Protein AF-A0ABD4T516-F1 (afdb_monomer_lite)

Foldseek 3Di:
DQLVVLVVVLVVVLVVVVVVVVDDPVVSCCLVQAQLQLLLLVVVLVPDPDPVSNVVSVVSNVVSNVSCVPDPVNVVDDPVVVVVSNVVSNVSSVVRDSDPVVVVVVVVVVVVVVVVVVDQDPVRVVVVVCCQAAPDADPVRDGNVCVVVVHHDDHPVVVVVVVDDDDDDDDDDPDDDDDDDDDDDDDDD

Structure (mmCIF, N/CA/C/O backbone):
data_AF-A0ABD4T516-F1
#
_entry.id   AF-A0ABD4T516-F1
#
loop_
_atom_site.group_PDB
_atom_site.id
_atom_site.type_symbol
_atom_site.label_atom_id
_atom_site.label_alt_id
_atom_site.label_comp_id
_atom_site.label_asym_id
_atom_site.label_entity_id
_atom_site.label_seq_id
_atom_site.pdbx_PDB_ins_code
_atom_site.Cartn_x
_atom_site.Cartn_y
_atom_site.Cartn_z
_atom_site.occupancy
_atom_site.B_iso_or_equiv
_atom_site.auth_seq_id
_atom_site.auth_comp_id
_atom_site.auth_asym_id
_atom_site.auth_atom_id
_atom_site.pdbx_PDB_model_num
ATOM 1 N N . PRO A 1 1 ? 18.940 -0.940 8.578 1.00 59.28 1 PRO A N 1
ATOM 2 C CA . PRO A 1 1 ? 18.814 -2.419 8.585 1.00 59.28 1 PRO A CA 1
ATOM 3 C C . PRO A 1 1 ? 17.572 -2.932 7.830 1.00 59.28 1 PRO A C 1
ATOM 5 O O . PRO A 1 1 ? 17.746 -3.572 6.806 1.00 59.28 1 PRO A O 1
ATOM 8 N N . ALA A 1 2 ? 16.337 -2.606 8.249 1.00 60.16 2 ALA A N 1
ATOM 9 C CA . ALA A 1 2 ? 15.119 -3.167 7.633 1.00 60.16 2 ALA A CA 1
ATOM 10 C C . ALA A 1 2 ? 14.744 -2.570 6.257 1.00 60.16 2 ALA A C 1
ATOM 12 O O . ALA A 1 2 ? 14.355 -3.304 5.355 1.00 60.16 2 ALA A O 1
ATOM 13 N N . ILE A 1 3 ? 14.902 -1.252 6.069 1.00 59.66 3 ILE A N 1
ATOM 14 C CA . ILE A 1 3 ? 14.596 -0.579 4.788 1.00 59.66 3 ILE A CA 1
ATOM 15 C C . ILE A 1 3 ? 15.512 -1.092 3.665 1.00 59.66 3 ILE A C 1
ATOM 17 O O . ILE A 1 3 ? 15.052 -1.343 2.557 1.00 59.66 3 ILE A O 1
ATOM 21 N N . SER A 1 4 ? 16.795 -1.305 3.969 1.00 71.06 4 SER A N 1
ATOM 22 C CA . SER A 1 4 ? 17.776 -1.841 3.021 1.00 71.06 4 SER A CA 1
ATOM 23 C C . SER A 1 4 ? 17.423 -3.258 2.556 1.00 71.06 4 SER A C 1
ATOM 25 O O . SER A 1 4 ? 17.602 -3.557 1.385 1.00 71.06 4 SER A O 1
ATOM 27 N N . MET A 1 5 ? 16.854 -4.107 3.424 1.00 75.00 5 MET A N 1
ATOM 28 C CA . MET A 1 5 ? 16.402 -5.447 3.018 1.00 75.00 5 MET A CA 1
ATOM 29 C C . MET A 1 5 ? 15.236 -5.390 2.031 1.00 75.00 5 MET A C 1
ATOM 31 O O . MET A 1 5 ? 15.242 -6.133 1.060 1.00 75.00 5 MET A O 1
ATOM 35 N N . GLY A 1 6 ? 14.260 -4.500 2.249 1.00 78.00 6 GLY A N 1
ATOM 36 C CA . GLY A 1 6 ? 13.129 -4.342 1.327 1.00 78.00 6 GLY A CA 1
ATOM 37 C C . GLY A 1 6 ? 13.566 -3.844 -0.052 1.00 78.00 6 GLY A C 1
ATOM 38 O O . GLY A 1 6 ? 13.107 -4.358 -1.067 1.00 78.00 6 GLY A O 1
ATOM 39 N N . ILE A 1 7 ? 14.511 -2.899 -0.088 1.00 84.31 7 ILE A N 1
ATOM 40 C CA . ILE A 1 7 ? 15.111 -2.415 -1.338 1.00 84.31 7 ILE A CA 1
ATOM 41 C C . ILE A 1 7 ? 15.878 -3.541 -2.044 1.00 84.31 7 ILE A C 1
ATOM 43 O O . ILE A 1 7 ? 15.691 -3.740 -3.239 1.00 84.31 7 ILE A O 1
ATOM 47 N N . ASN A 1 8 ? 16.694 -4.303 -1.311 1.00 86.88 8 ASN A N 1
ATOM 48 C CA . ASN A 1 8 ? 17.470 -5.406 -1.880 1.00 86.88 8 ASN A CA 1
ATOM 49 C C . ASN A 1 8 ? 16.574 -6.533 -2.407 1.00 86.88 8 ASN A C 1
ATOM 51 O O . ASN A 1 8 ? 16.836 -7.064 -3.479 1.00 86.88 8 ASN A O 1
ATOM 55 N N . ALA A 1 9 ? 15.514 -6.889 -1.678 1.00 87.19 9 ALA A N 1
ATOM 56 C CA . ALA A 1 9 ? 14.559 -7.907 -2.107 1.00 87.19 9 ALA A CA 1
ATOM 57 C C . ALA A 1 9 ? 13.816 -7.482 -3.379 1.00 87.19 9 ALA A C 1
ATOM 59 O O . ALA A 1 9 ? 13.664 -8.284 -4.295 1.00 87.19 9 ALA A O 1
ATOM 60 N N . TRP A 1 10 ? 13.404 -6.213 -3.463 1.00 90.88 10 TRP A N 1
ATOM 61 C CA . TRP A 1 10 ? 12.779 -5.694 -4.675 1.00 90.88 10 TRP A CA 1
ATOM 62 C C . TRP A 1 10 ? 13.747 -5.679 -5.860 1.00 90.88 10 TRP A C 1
ATOM 64 O O . TRP A 1 10 ? 13.381 -6.144 -6.931 1.00 90.88 10 TRP A O 1
ATOM 74 N N . TRP A 1 11 ? 14.992 -5.226 -5.672 1.00 92.38 11 TRP A N 1
ATOM 75 C CA . TRP A 1 11 ? 15.990 -5.269 -6.745 1.00 92.38 11 TRP A CA 1
ATOM 76 C C . TRP A 1 11 ? 16.294 -6.689 -7.205 1.00 92.38 11 TRP A C 1
ATOM 78 O O . TRP A 1 11 ? 16.380 -6.929 -8.403 1.00 92.38 11 TRP A O 1
ATOM 88 N N . ARG A 1 12 ? 16.401 -7.638 -6.272 1.00 92.69 12 ARG A N 1
ATOM 89 C CA . ARG A 1 12 ? 16.566 -9.051 -6.611 1.00 92.69 12 ARG A CA 1
ATOM 90 C C . ARG A 1 12 ? 15.411 -9.553 -7.476 1.00 92.69 12 ARG A C 1
ATOM 92 O O . ARG A 1 12 ? 15.662 -10.175 -8.497 1.00 92.69 12 ARG A O 1
ATOM 99 N N . TRP A 1 13 ? 14.174 -9.214 -7.118 1.00 93.38 13 TRP A N 1
ATOM 100 C CA . TRP A 1 13 ? 13.009 -9.578 -7.921 1.00 93.38 13 TRP A CA 1
ATOM 101 C C . TRP A 1 13 ? 13.024 -8.924 -9.309 1.00 93.38 13 TRP A C 1
ATOM 103 O O . TRP A 1 13 ? 12.754 -9.596 -10.296 1.00 93.38 13 TRP A O 1
ATOM 113 N N . VAL A 1 14 ? 13.378 -7.639 -9.407 1.00 94.31 14 VAL A N 1
ATOM 114 C CA . VAL A 1 14 ? 13.521 -6.942 -10.697 1.00 94.31 14 VAL A CA 1
ATOM 115 C C . VAL A 1 14 ? 14.536 -7.650 -11.596 1.00 94.31 14 VAL A C 1
ATOM 117 O O . VAL A 1 14 ? 14.251 -7.869 -12.770 1.00 94.31 14 VAL A O 1
ATOM 120 N N . LEU A 1 15 ? 15.693 -8.032 -11.049 1.00 93.69 15 LEU A N 1
ATOM 121 C CA . LEU A 1 15 ? 16.741 -8.728 -11.796 1.00 93.69 15 LEU A CA 1
ATOM 122 C C . LEU A 1 15 ? 16.290 -10.124 -12.246 1.00 93.69 15 LEU A C 1
ATOM 124 O O . LEU A 1 15 ? 16.415 -10.442 -13.424 1.00 93.69 15 LEU A O 1
ATOM 128 N N . GLU A 1 16 ? 15.697 -10.916 -11.348 1.00 93.69 16 GLU A N 1
ATOM 129 C CA . GLU A 1 16 ? 15.158 -12.249 -11.668 1.00 93.69 16 GLU A CA 1
ATOM 130 C C . GLU A 1 16 ? 14.029 -12.171 -12.718 1.00 93.69 16 GLU A C 1
ATOM 132 O O . GLU A 1 16 ? 13.936 -13.011 -13.610 1.00 93.69 16 GLU A O 1
ATOM 137 N N . ALA A 1 17 ? 13.181 -11.138 -12.656 1.00 93.88 17 ALA A N 1
ATOM 138 C CA . ALA A 1 17 ? 12.108 -10.925 -13.625 1.00 93.88 17 ALA A CA 1
ATOM 139 C C . ALA A 1 17 ? 12.633 -10.522 -15.012 1.00 93.88 17 ALA A C 1
ATOM 141 O O . ALA A 1 17 ? 12.070 -10.950 -16.014 1.00 93.88 17 ALA A O 1
ATOM 142 N N . LEU A 1 18 ? 13.703 -9.724 -15.087 1.00 93.44 18 LEU A N 1
ATOM 143 C CA . LEU A 1 18 ? 14.353 -9.402 -16.362 1.00 93.44 18 LEU A CA 1
ATOM 144 C C . LEU A 1 18 ? 15.045 -10.627 -16.963 1.00 93.44 18 LEU A C 1
ATOM 146 O O . LEU A 1 18 ? 14.929 -10.865 -18.161 1.00 93.44 18 LEU A O 1
ATOM 150 N N . GLU A 1 19 ? 15.711 -11.438 -16.141 1.00 91.19 19 GLU A N 1
ATOM 151 C CA . GLU A 1 19 ? 16.335 -12.683 -16.594 1.00 91.19 19 GLU A CA 1
ATOM 152 C C . GLU A 1 19 ? 15.301 -13.639 -17.215 1.00 91.19 19 GLU A C 1
ATOM 154 O O . GLU A 1 19 ? 15.532 -14.191 -18.290 1.00 91.19 19 GLU A O 1
ATOM 159 N N . ALA A 1 20 ? 14.113 -13.751 -16.609 1.00 92.12 20 ALA A N 1
ATOM 160 C CA . ALA A 1 20 ? 13.013 -14.557 -17.142 1.00 92.12 20 ALA A CA 1
ATOM 161 C C . ALA A 1 20 ? 12.491 -14.071 -18.510 1.00 92.12 20 ALA A C 1
ATOM 163 O O . ALA A 1 20 ? 12.047 -14.881 -19.323 1.00 92.12 20 ALA A O 1
ATOM 164 N N . GLU A 1 21 ? 12.575 -12.770 -18.796 1.00 90.75 21 GLU A N 1
ATOM 165 C CA . GLU A 1 21 ? 12.199 -12.183 -20.091 1.00 90.75 21 GLU A CA 1
ATOM 166 C C . GLU A 1 21 ? 13.276 -12.382 -21.176 1.00 90.75 21 GLU A C 1
ATOM 168 O O . GLU A 1 21 ? 13.061 -12.004 -22.328 1.00 90.75 21 GLU A O 1
ATOM 173 N N . SER A 1 22 ? 14.427 -12.983 -20.836 1.00 88.69 22 SER A N 1
ATOM 174 C CA . SER A 1 22 ? 15.545 -13.241 -21.760 1.00 88.69 22 SER A CA 1
ATOM 175 C C . SER A 1 22 ? 16.033 -11.983 -22.499 1.00 88.69 22 SER A C 1
ATOM 177 O O . SER A 1 22 ? 16.401 -12.039 -23.675 1.00 88.69 22 SER A O 1
ATOM 179 N N . VAL A 1 23 ? 16.020 -10.828 -21.824 1.00 89.00 23 VAL A N 1
ATOM 180 C CA . VAL A 1 23 ? 16.492 -9.561 -22.405 1.00 89.00 23 VAL A CA 1
ATOM 181 C C . VAL A 1 23 ? 18.007 -9.541 -22.593 1.00 89.00 23 VAL A C 1
ATOM 183 O O . VAL A 1 23 ? 18.761 -10.138 -21.826 1.00 89.00 23 VAL A O 1
ATOM 186 N N . SER A 1 24 ? 18.468 -8.801 -23.604 1.00 90.44 24 SER A N 1
ATOM 187 C CA . SER A 1 24 ? 19.897 -8.536 -23.779 1.00 90.44 24 SER A CA 1
ATOM 188 C C . SER A 1 24 ? 20.449 -7.700 -22.620 1.00 90.44 24 SER A C 1
ATOM 190 O O . SER A 1 24 ? 19.721 -6.932 -21.986 1.00 90.44 24 SER A O 1
ATOM 192 N N . SER A 1 25 ? 21.758 -7.809 -22.373 1.00 88.19 25 SER A N 1
ATOM 193 C CA . SER A 1 25 ? 22.440 -7.033 -21.326 1.00 88.19 25 SER A CA 1
ATOM 194 C C . SER A 1 25 ? 22.215 -5.525 -21.489 1.00 88.19 25 SER A C 1
ATOM 196 O O . SER A 1 25 ? 21.937 -4.836 -20.510 1.00 88.19 25 SER A O 1
ATOM 198 N N . ASP A 1 26 ? 22.274 -5.021 -22.724 1.00 90.88 26 ASP A N 1
ATOM 199 C CA . ASP A 1 26 ? 22.109 -3.592 -23.009 1.00 90.88 26 ASP A CA 1
ATOM 200 C C . ASP A 1 26 ? 20.671 -3.122 -22.742 1.00 90.88 26 ASP A C 1
ATOM 202 O O . ASP A 1 26 ? 20.453 -2.060 -22.158 1.00 90.88 26 ASP A O 1
ATOM 206 N N . LEU A 1 27 ? 19.676 -3.935 -23.118 1.00 91.06 27 LEU A N 1
ATOM 207 C CA . LEU A 1 27 ? 18.269 -3.637 -22.858 1.00 91.06 27 LEU A CA 1
ATOM 208 C C . LEU A 1 27 ? 17.961 -3.684 -21.356 1.00 91.06 27 LEU A C 1
ATOM 210 O O . LEU A 1 27 ? 17.291 -2.790 -20.841 1.00 91.06 27 LEU A O 1
ATOM 214 N N . GLY A 1 28 ? 18.488 -4.681 -20.642 1.00 92.50 28 GLY A N 1
ATOM 215 C CA . GLY A 1 28 ? 18.364 -4.780 -19.189 1.00 92.50 28 GLY A CA 1
ATOM 216 C C . GLY A 1 28 ? 18.962 -3.567 -18.471 1.00 92.50 28 GLY A C 1
ATOM 217 O O . GLY A 1 28 ? 18.300 -2.977 -17.615 1.00 92.50 28 GLY A O 1
ATOM 218 N N . ALA A 1 29 ? 20.166 -3.141 -18.865 1.00 91.81 29 ALA A N 1
ATOM 219 C CA . ALA A 1 29 ? 20.811 -1.946 -18.321 1.00 91.81 29 ALA A CA 1
ATOM 220 C C . ALA A 1 29 ? 19.966 -0.687 -18.567 1.00 91.81 29 ALA A C 1
ATOM 222 O O . ALA A 1 29 ? 19.700 0.073 -17.637 1.00 91.81 29 ALA A O 1
ATOM 223 N N . TRP A 1 30 ? 19.444 -0.508 -19.783 1.00 93.44 30 TRP A N 1
ATOM 224 C CA . TRP A 1 30 ? 18.560 0.613 -20.099 1.00 93.44 30 TRP A CA 1
ATOM 225 C C . TRP A 1 30 ? 17.276 0.621 -19.255 1.00 93.44 30 TRP A C 1
ATOM 227 O O . TRP A 1 30 ? 16.873 1.675 -18.746 1.00 93.44 30 TRP A O 1
ATOM 237 N N . ILE A 1 31 ? 16.652 -0.543 -19.039 1.00 94.19 31 ILE A N 1
ATOM 238 C CA . ILE A 1 31 ? 15.460 -0.654 -18.187 1.00 94.19 31 ILE A CA 1
ATOM 239 C C . ILE A 1 31 ? 15.790 -0.247 -16.745 1.00 94.19 31 ILE A C 1
ATOM 241 O O . ILE A 1 31 ? 15.053 0.535 -16.141 1.00 94.19 31 ILE A O 1
ATOM 245 N N . ILE A 1 32 ? 16.899 -0.747 -16.198 1.00 94.06 32 ILE A N 1
ATOM 246 C CA . ILE A 1 32 ? 17.306 -0.531 -14.803 1.00 94.06 32 ILE A CA 1
ATOM 247 C C . ILE A 1 32 ? 17.752 0.910 -14.548 1.00 94.06 32 ILE A C 1
ATOM 249 O O . ILE A 1 32 ? 17.360 1.510 -13.545 1.00 94.06 32 ILE A O 1
ATOM 253 N N . GLU A 1 33 ? 18.565 1.469 -15.439 1.00 92.56 33 GLU A N 1
ATOM 254 C CA . GLU A 1 33 ? 19.246 2.747 -15.223 1.00 92.56 33 GLU A CA 1
ATOM 255 C C . GLU A 1 33 ? 18.448 3.948 -15.734 1.00 92.56 33 GLU A C 1
ATOM 257 O O . GLU A 1 33 ? 18.615 5.057 -15.223 1.00 92.56 33 GLU A O 1
ATOM 262 N N . SER A 1 34 ? 17.559 3.741 -16.712 1.00 91.62 34 SER A N 1
ATOM 263 C CA . SER A 1 34 ? 16.805 4.825 -17.354 1.00 91.62 34 SER A CA 1
ATOM 264 C C . SER A 1 34 ? 15.294 4.687 -17.156 1.00 91.62 34 SER A C 1
ATOM 266 O O . SER A 1 34 ? 14.669 5.569 -16.556 1.00 91.62 34 SER A O 1
ATOM 268 N N . MET A 1 35 ? 14.693 3.578 -17.602 1.00 93.00 35 MET A N 1
ATOM 269 C CA . MET A 1 35 ? 13.228 3.430 -17.626 1.00 93.00 35 MET A CA 1
ATOM 270 C C . MET A 1 35 ? 12.614 3.357 -16.218 1.00 93.00 35 MET A C 1
ATOM 272 O O . MET A 1 35 ? 11.717 4.137 -15.884 1.00 93.00 35 MET A O 1
ATOM 276 N N . LEU A 1 36 ? 13.111 2.460 -15.359 1.00 94.81 36 LEU A N 1
ATOM 277 C CA . LEU A 1 36 ? 12.596 2.265 -14.000 1.00 94.81 36 LEU A CA 1
ATOM 278 C C . LEU A 1 36 ? 12.665 3.547 -13.147 1.00 94.81 36 LEU A C 1
ATOM 280 O O . LEU A 1 36 ? 11.654 3.888 -12.523 1.00 94.81 36 LEU A O 1
ATOM 284 N N . PRO A 1 37 ? 13.781 4.309 -13.125 1.00 94.81 37 PRO A N 1
ATOM 285 C CA . PRO A 1 37 ? 13.842 5.584 -12.417 1.00 94.81 37 PRO A CA 1
ATOM 286 C C . PRO A 1 37 ? 12.805 6.598 -12.902 1.00 94.81 37 PRO A C 1
ATOM 288 O O . PRO A 1 37 ? 12.160 7.254 -12.078 1.00 94.81 37 PRO A O 1
ATOM 291 N N . TRP A 1 38 ? 12.615 6.725 -14.218 1.00 95.69 38 TRP A N 1
ATOM 292 C CA . TRP A 1 38 ? 11.644 7.662 -14.781 1.00 95.69 38 TRP A CA 1
ATOM 293 C C . TRP A 1 38 ? 10.210 7.313 -14.368 1.00 95.69 38 TRP A C 1
ATOM 295 O O . TRP A 1 38 ? 9.481 8.175 -13.856 1.00 95.69 38 TRP A O 1
ATOM 305 N N . VAL A 1 39 ? 9.828 6.043 -14.507 1.00 95.50 39 VAL A N 1
ATOM 306 C CA . VAL A 1 39 ? 8.500 5.549 -14.117 1.00 95.50 39 VAL A CA 1
ATOM 307 C C . VAL A 1 39 ? 8.282 5.703 -12.610 1.00 95.50 39 VAL A C 1
ATOM 309 O O . VAL A 1 39 ? 7.241 6.215 -12.183 1.00 95.50 39 VAL A O 1
ATOM 312 N N . TYR A 1 40 ? 9.286 5.366 -11.795 1.00 94.88 40 TYR A N 1
ATOM 313 C CA . TYR A 1 40 ? 9.223 5.522 -10.343 1.00 94.88 40 TYR A CA 1
ATOM 314 C C . TYR A 1 40 ? 8.948 6.968 -9.931 1.00 94.88 40 TYR A C 1
ATOM 316 O O . TYR A 1 40 ? 7.978 7.230 -9.215 1.00 94.88 40 TYR A O 1
ATOM 324 N N . TRP A 1 41 ? 9.747 7.931 -10.394 1.00 95.00 41 TRP A N 1
ATOM 325 C CA . TRP A 1 41 ? 9.566 9.327 -9.990 1.00 95.00 41 TRP A CA 1
ATOM 326 C C . TRP A 1 41 ? 8.233 9.910 -10.457 1.00 95.00 41 TRP A C 1
ATOM 328 O O . TRP A 1 41 ? 7.589 10.646 -9.700 1.00 95.00 41 TRP A O 1
ATOM 338 N N . THR A 1 42 ? 7.781 9.526 -11.650 1.00 93.81 42 THR A N 1
ATOM 339 C CA . THR A 1 42 ? 6.482 9.936 -12.194 1.00 93.81 42 THR A CA 1
ATOM 340 C C . THR A 1 42 ? 5.337 9.441 -11.307 1.00 93.81 42 THR A C 1
ATOM 342 O O . THR A 1 42 ? 4.502 10.238 -10.864 1.00 93.81 42 THR A O 1
ATOM 345 N N . GLN A 1 43 ? 5.335 8.155 -10.944 1.00 93.00 43 GLN A N 1
ATOM 346 C CA . GLN A 1 43 ? 4.291 7.577 -10.098 1.00 93.00 43 GLN A CA 1
ATOM 347 C C . GLN A 1 43 ? 4.313 8.153 -8.670 1.00 93.00 43 GLN A C 1
ATOM 349 O O . GLN A 1 43 ? 3.263 8.464 -8.101 1.00 93.00 43 GLN A O 1
ATOM 354 N N . GLN A 1 44 ? 5.496 8.368 -8.080 1.00 91.56 44 GLN A N 1
ATOM 355 C CA . GLN A 1 44 ? 5.601 8.981 -6.747 1.00 91.56 44 GLN A CA 1
ATOM 356 C C . GLN A 1 44 ? 5.111 10.438 -6.735 1.00 91.56 44 GLN A C 1
ATOM 358 O O . GLN A 1 44 ? 4.481 10.875 -5.764 1.00 91.56 44 GLN A O 1
ATOM 363 N N . GLY A 1 45 ? 5.350 11.187 -7.817 1.00 92.00 45 GLY A N 1
ATOM 364 C CA . GLY A 1 45 ? 4.831 12.543 -8.014 1.00 92.00 45 GLY A CA 1
ATOM 365 C C . GLY A 1 45 ? 3.301 12.609 -7.998 1.00 92.00 45 GLY A C 1
ATOM 366 O O . GLY A 1 45 ? 2.731 13.509 -7.375 1.00 92.00 45 GLY A O 1
ATOM 367 N N . GLN A 1 46 ? 2.639 11.627 -8.615 1.00 90.44 46 GLN A N 1
ATOM 368 C CA . GLN A 1 46 ? 1.177 11.521 -8.639 1.00 90.44 46 GLN A CA 1
ATOM 369 C C . GLN A 1 46 ? 0.598 11.107 -7.277 1.00 90.44 46 GLN A C 1
ATOM 371 O O . GLN A 1 46 ? -0.422 11.642 -6.846 1.00 90.44 46 GLN A O 1
ATOM 376 N N . ARG A 1 47 ? 1.264 10.191 -6.559 1.00 88.75 47 ARG A N 1
ATOM 377 C CA . ARG A 1 47 ? 0.780 9.666 -5.267 1.00 88.75 47 ARG A CA 1
ATOM 378 C C . ARG A 1 47 ? 0.935 10.649 -4.106 1.00 88.75 47 ARG A C 1
ATOM 380 O O . ARG A 1 47 ? 0.160 10.603 -3.149 1.00 88.75 47 ARG A O 1
ATOM 387 N N . THR A 1 48 ? 1.941 11.521 -4.138 1.00 88.69 48 THR A N 1
ATOM 388 C CA . THR A 1 48 ? 2.196 12.434 -3.017 1.00 88.69 48 THR A CA 1
ATOM 389 C C . THR A 1 48 ? 1.178 13.573 -2.964 1.00 88.69 48 THR A C 1
ATOM 391 O O . THR A 1 48 ? 0.905 14.238 -3.963 1.00 88.69 48 THR A O 1
ATOM 394 N N . LYS A 1 49 ? 0.650 13.856 -1.768 1.00 89.38 49 LYS A N 1
ATOM 395 C CA . LYS A 1 49 ? -0.214 15.022 -1.502 1.00 89.38 49 LYS A CA 1
ATOM 396 C C . LYS A 1 49 ? 0.576 16.278 -1.105 1.00 89.38 49 LYS A C 1
ATOM 398 O O . LYS A 1 49 ? 0.002 17.356 -1.037 1.00 89.38 49 LYS A O 1
ATOM 403 N N . HIS A 1 50 ? 1.882 16.156 -0.847 1.00 92.38 50 HIS A N 1
ATOM 404 C CA . HIS A 1 50 ? 2.706 17.248 -0.322 1.00 92.38 50 HIS A CA 1
ATOM 405 C C . HIS A 1 50 ? 3.367 18.061 -1.456 1.00 92.38 50 HIS A C 1
ATOM 407 O O . HIS A 1 50 ? 4.234 17.510 -2.144 1.00 92.38 50 HIS A O 1
ATOM 413 N N . PRO A 1 51 ? 3.076 19.370 -1.612 1.00 90.00 51 PRO A N 1
ATOM 414 C CA . PRO A 1 51 ? 3.538 20.175 -2.752 1.00 90.00 51 PRO A CA 1
ATOM 415 C C . PRO A 1 51 ? 5.061 20.194 -2.937 1.00 90.00 51 PRO A C 1
ATOM 417 O O . PRO A 1 51 ? 5.559 19.903 -4.019 1.00 90.00 51 PRO A O 1
ATOM 420 N N . GLN A 1 52 ? 5.823 20.430 -1.863 1.00 92.00 52 GLN A N 1
ATOM 421 C CA . GLN A 1 52 ? 7.293 20.457 -1.945 1.00 92.00 52 GLN A CA 1
ATOM 422 C C . GLN A 1 52 ? 7.898 19.104 -2.361 1.00 92.00 52 GLN A C 1
ATOM 424 O O . GLN A 1 52 ? 8.877 19.061 -3.103 1.00 92.00 52 GLN A O 1
ATOM 429 N N . ARG A 1 53 ? 7.321 17.979 -1.905 1.00 90.81 53 ARG A N 1
ATOM 430 C CA . ARG A 1 53 ? 7.779 16.638 -2.308 1.00 90.81 53 ARG A CA 1
ATOM 431 C C . ARG A 1 53 ? 7.424 16.366 -3.764 1.00 90.81 53 ARG A C 1
ATOM 433 O O . ARG A 1 53 ? 8.251 15.820 -4.482 1.00 90.81 53 ARG A O 1
ATOM 440 N N . ARG A 1 54 ? 6.234 16.793 -4.200 1.00 94.12 54 ARG A N 1
ATOM 441 C CA . ARG A 1 54 ? 5.801 16.691 -5.597 1.00 94.12 54 ARG A CA 1
ATOM 442 C C . ARG A 1 54 ? 6.765 17.410 -6.533 1.00 94.12 54 ARG A C 1
ATOM 444 O O . ARG A 1 54 ? 7.227 16.787 -7.477 1.00 94.12 54 ARG A O 1
ATOM 451 N N . ALA A 1 55 ? 7.129 18.655 -6.223 1.00 93.38 55 ALA A N 1
ATOM 452 C CA . ALA A 1 55 ? 8.082 19.425 -7.022 1.00 93.38 55 ALA A CA 1
ATOM 453 C C . ALA A 1 55 ? 9.440 18.708 -7.147 1.00 93.38 55 ALA A C 1
ATOM 455 O O . ALA A 1 55 ? 9.985 18.586 -8.241 1.00 93.38 55 ALA A O 1
ATOM 456 N N . ARG A 1 56 ? 9.955 18.147 -6.042 1.00 95.12 56 ARG A N 1
ATOM 457 C CA . ARG A 1 56 ? 11.198 17.353 -6.058 1.00 95.12 56 ARG A CA 1
ATOM 458 C C . ARG A 1 56 ? 11.078 16.090 -6.916 1.00 95.12 56 ARG A C 1
ATOM 460 O O . ARG A 1 56 ? 12.005 15.780 -7.656 1.00 95.12 56 ARG A O 1
ATOM 467 N N . TYR A 1 57 ? 9.959 15.370 -6.835 1.00 94.94 57 TYR A N 1
ATOM 468 C CA . TYR A 1 57 ? 9.726 14.178 -7.660 1.00 94.94 57 TYR A CA 1
ATOM 469 C C . TYR A 1 57 ? 9.571 14.521 -9.139 1.00 94.94 57 TYR A C 1
ATOM 471 O O . TYR A 1 57 ? 10.121 13.815 -9.971 1.00 94.94 57 TYR A O 1
ATOM 479 N N . GLN A 1 58 ? 8.905 15.626 -9.471 1.00 94.19 58 GLN A N 1
ATOM 480 C CA . GLN A 1 58 ? 8.803 16.110 -10.849 1.00 94.19 58 GLN A CA 1
ATOM 481 C C . GLN A 1 58 ? 10.176 16.470 -11.421 1.00 94.19 58 GLN A C 1
ATOM 483 O O . GLN A 1 58 ? 10.493 16.059 -12.531 1.00 94.19 58 GLN A O 1
ATOM 488 N N . GLN A 1 59 ? 11.025 17.155 -10.650 1.00 95.31 59 GLN A N 1
ATOM 489 C CA . GLN A 1 59 ? 12.392 17.453 -11.079 1.00 95.31 59 GLN A CA 1
ATOM 490 C C . GLN A 1 59 ? 13.218 16.173 -11.291 1.00 95.31 59 GLN A C 1
ATOM 492 O O . GLN A 1 59 ? 13.965 16.067 -12.260 1.00 95.31 59 GLN A O 1
ATOM 497 N N . ALA A 1 60 ? 13.085 15.185 -10.402 1.00 94.69 60 ALA A N 1
ATOM 498 C CA . ALA A 1 60 ? 13.755 13.896 -10.557 1.00 94.69 60 ALA A CA 1
ATOM 499 C C . ALA A 1 60 ? 13.235 13.116 -11.779 1.00 94.69 60 ALA A C 1
ATOM 501 O O . ALA A 1 60 ? 14.034 12.553 -12.523 1.00 94.69 60 ALA A O 1
ATOM 502 N N . ALA A 1 61 ? 11.922 13.148 -12.027 1.00 94.25 61 ALA A N 1
ATOM 503 C CA . ALA A 1 61 ? 11.301 12.543 -13.201 1.00 94.25 61 ALA A CA 1
ATOM 504 C C . ALA A 1 61 ? 11.790 13.196 -14.498 1.00 94.25 61 ALA A C 1
ATOM 506 O O . ALA A 1 61 ? 12.107 12.480 -15.436 1.00 94.25 61 ALA A O 1
ATOM 507 N N . GLN A 1 62 ? 11.923 14.526 -14.539 1.00 93.88 62 GLN A N 1
ATOM 508 C CA . GLN A 1 62 ? 12.472 15.243 -15.696 1.00 93.88 62 GLN A CA 1
ATOM 509 C C . GLN A 1 62 ? 13.917 14.832 -15.998 1.00 93.88 62 GLN A C 1
ATOM 511 O O . GLN A 1 62 ? 14.260 14.606 -17.154 1.00 93.88 62 GLN A O 1
ATOM 516 N N . ARG A 1 63 ? 14.762 14.689 -14.967 1.00 93.38 63 ARG A N 1
ATOM 517 C CA . ARG A 1 63 ? 16.147 14.221 -15.147 1.00 93.38 63 ARG A CA 1
ATOM 518 C C . ARG A 1 63 ? 16.203 12.785 -15.663 1.00 93.38 63 ARG A C 1
ATOM 520 O O . ARG A 1 63 ? 16.963 12.507 -16.577 1.00 93.38 63 ARG A O 1
ATOM 527 N N . ALA A 1 64 ? 15.392 11.894 -15.096 1.00 91.88 64 ALA A N 1
ATOM 528 C CA . ALA A 1 64 ? 15.331 10.505 -15.539 1.00 91.88 64 ALA A CA 1
ATOM 529 C C . ALA A 1 64 ? 14.754 10.378 -16.960 1.00 91.88 64 ALA A C 1
ATOM 531 O O . ALA A 1 64 ? 15.246 9.584 -17.753 1.00 91.88 64 ALA A O 1
ATOM 532 N N . TYR A 1 65 ? 13.763 11.203 -17.305 1.00 92.69 65 TYR A N 1
ATOM 533 C CA . TYR A 1 65 ? 13.223 11.276 -18.660 1.00 92.69 65 TYR A CA 1
ATOM 534 C C . TYR A 1 65 ? 14.291 11.705 -19.666 1.00 92.69 65 TYR A C 1
ATOM 536 O O . TYR A 1 65 ? 14.399 11.091 -20.721 1.00 92.69 65 TYR A O 1
ATOM 544 N N . ALA A 1 66 ? 15.127 12.690 -19.317 1.00 91.62 66 ALA A N 1
ATOM 545 C CA . ALA A 1 66 ? 16.249 13.088 -20.162 1.00 91.62 66 ALA A CA 1
ATOM 546 C C . ALA A 1 66 ? 17.170 11.894 -20.464 1.00 91.62 66 ALA A C 1
ATOM 548 O O . ALA A 1 66 ? 17.468 11.663 -21.632 1.00 91.62 66 ALA A O 1
ATOM 549 N N . SER A 1 67 ? 17.527 11.090 -19.452 1.00 89.44 67 SER A N 1
ATOM 550 C CA . SER A 1 67 ? 18.320 9.863 -19.639 1.00 89.44 67 SER A CA 1
ATOM 551 C C . SER A 1 67 ? 17.653 8.856 -20.577 1.00 89.44 67 SER A C 1
ATOM 553 O O . SER A 1 67 ? 18.331 8.269 -21.409 1.00 89.44 67 SER A O 1
ATOM 555 N N . VAL A 1 68 ? 16.330 8.675 -20.487 1.00 89.69 68 VAL A N 1
ATOM 556 C CA . VAL A 1 68 ? 15.590 7.811 -21.422 1.00 89.69 68 VAL A CA 1
ATOM 557 C C . VAL A 1 68 ? 15.673 8.372 -22.842 1.00 89.69 68 VAL A C 1
ATOM 559 O O . VAL A 1 68 ? 15.994 7.637 -23.768 1.00 89.69 68 VAL A O 1
ATOM 562 N N . THR A 1 69 ? 15.430 9.669 -23.032 1.00 88.94 69 THR A N 1
ATOM 563 C CA . THR A 1 69 ? 15.378 10.279 -24.371 1.00 88.94 69 THR A CA 1
ATOM 564 C C . THR A 1 69 ? 16.729 10.410 -25.063 1.00 88.94 69 THR A C 1
ATOM 566 O O . THR A 1 69 ? 16.760 10.458 -26.284 1.00 88.94 69 THR A O 1
ATOM 569 N N . THR A 1 70 ? 17.836 10.489 -24.322 1.00 89.81 70 THR A N 1
ATOM 570 C CA . THR A 1 70 ? 19.182 10.595 -24.910 1.00 89.81 70 THR A CA 1
ATOM 571 C C . THR A 1 70 ? 19.826 9.238 -25.175 1.00 89.81 70 THR A C 1
ATOM 573 O O . THR A 1 70 ? 20.858 9.171 -25.843 1.00 89.81 70 THR A O 1
ATOM 576 N N . HIS A 1 71 ? 19.255 8.154 -24.648 1.00 89.00 71 HIS A N 1
ATOM 577 C CA . HIS A 1 71 ? 19.833 6.827 -24.781 1.00 89.00 71 HIS A CA 1
ATOM 578 C C . HIS A 1 71 ? 19.623 6.262 -26.191 1.00 89.00 71 HIS A C 1
ATOM 580 O O . HIS A 1 71 ? 18.503 6.216 -26.698 1.00 89.00 71 HIS A O 1
ATOM 586 N N . SER A 1 72 ? 20.692 5.746 -26.801 1.00 87.31 72 SER A N 1
ATOM 587 C CA . SER A 1 72 ? 20.679 5.210 -28.170 1.00 87.31 72 SER A CA 1
ATOM 588 C C . SER A 1 72 ? 19.626 4.114 -28.377 1.00 87.31 72 SER A C 1
ATOM 590 O O . SER A 1 72 ? 18.887 4.165 -29.354 1.00 87.31 72 SER A O 1
ATOM 592 N N . LEU A 1 73 ? 19.492 3.174 -27.429 1.00 87.19 73 LEU A N 1
ATOM 593 C CA . LEU A 1 73 ? 18.467 2.116 -27.484 1.00 87.19 73 LEU A CA 1
ATOM 594 C C . LEU A 1 73 ? 17.034 2.640 -27.618 1.00 87.19 73 LEU A C 1
ATOM 596 O O . LEU A 1 73 ? 16.240 2.012 -28.309 1.00 87.19 73 LEU A O 1
ATOM 600 N N . THR A 1 74 ? 16.700 3.787 -27.025 1.00 85.94 74 THR A N 1
ATOM 601 C CA . THR A 1 74 ? 15.353 4.367 -27.140 1.00 85.94 74 THR A CA 1
ATOM 602 C C . THR A 1 74 ? 15.009 4.700 -28.591 1.00 85.94 74 THR A C 1
ATOM 604 O O . THR A 1 74 ? 13.853 4.609 -28.983 1.00 85.94 74 THR A O 1
ATOM 607 N N . HIS A 1 75 ? 16.003 5.045 -29.410 1.00 86.19 75 HIS A N 1
ATOM 608 C CA . HIS A 1 75 ? 15.808 5.321 -30.834 1.00 86.19 75 HIS A CA 1
ATOM 609 C C . HIS A 1 75 ? 15.807 4.058 -31.703 1.00 86.19 75 HIS A C 1
ATOM 611 O O . HIS A 1 75 ? 15.290 4.091 -32.817 1.00 86.19 75 HIS A O 1
ATOM 617 N N . THR A 1 76 ? 16.379 2.958 -31.209 1.00 88.44 76 THR A N 1
ATOM 618 C CA . THR A 1 76 ? 16.444 1.673 -31.923 1.00 88.44 76 THR A CA 1
ATOM 619 C C . THR A 1 76 ? 15.206 0.808 -31.676 1.00 88.44 76 THR A C 1
ATOM 621 O O . THR A 1 76 ? 14.813 0.043 -32.552 1.00 88.44 76 THR A O 1
ATOM 624 N N . LEU A 1 77 ? 14.595 0.913 -30.492 1.00 88.69 77 LEU A N 1
ATOM 625 C CA . LEU A 1 77 ? 13.412 0.140 -30.114 1.00 88.69 77 LEU A CA 1
ATOM 626 C C . LEU A 1 77 ? 12.165 0.616 -30.860 1.00 88.69 77 LEU A C 1
ATOM 628 O O . LEU A 1 77 ? 11.896 1.818 -30.955 1.00 88.69 77 LEU A O 1
ATOM 632 N N . SER A 1 78 ? 11.352 -0.338 -31.306 1.00 90.75 78 SER A N 1
ATOM 633 C CA . SER A 1 78 ? 10.043 -0.040 -31.884 1.00 90.75 78 SER A CA 1
ATOM 634 C C . SER A 1 78 ? 9.099 0.598 -30.847 1.00 90.75 78 SER A C 1
ATOM 636 O O . SER A 1 78 ? 9.257 0.374 -29.641 1.00 90.75 78 SER A O 1
ATOM 638 N N . PRO A 1 79 ? 8.080 1.365 -31.278 1.00 88.31 79 PRO A N 1
ATOM 639 C CA . PRO A 1 79 ? 7.094 1.938 -30.360 1.00 88.31 79 PRO A CA 1
ATOM 640 C C . PRO A 1 79 ? 6.402 0.888 -29.477 1.00 88.31 79 PRO A C 1
ATOM 642 O O . PRO A 1 79 ? 6.164 1.137 -28.296 1.00 88.31 79 PRO A O 1
ATOM 645 N N . ASP A 1 80 ? 6.140 -0.303 -30.021 1.00 89.81 80 ASP A N 1
ATOM 646 C CA . ASP A 1 80 ? 5.502 -1.402 -29.290 1.00 89.81 80 ASP A CA 1
ATOM 647 C C . ASP A 1 80 ? 6.413 -1.966 -28.191 1.00 89.81 80 ASP A C 1
ATOM 649 O O . ASP A 1 80 ? 5.957 -2.250 -27.082 1.00 89.81 80 ASP A O 1
ATOM 653 N N . GLU A 1 81 ? 7.718 -2.074 -28.451 1.00 89.69 81 GLU A N 1
ATOM 654 C CA . GLU A 1 81 ? 8.695 -2.495 -27.443 1.00 89.69 81 GLU A CA 1
ATOM 655 C C . GLU A 1 81 ? 8.870 -1.442 -26.351 1.00 89.69 81 GLU A C 1
ATOM 657 O O . GLU A 1 81 ? 8.914 -1.784 -25.168 1.00 89.69 81 GLU A O 1
ATOM 662 N N . GLN A 1 82 ? 8.915 -0.159 -26.717 1.00 89.56 82 GLN A N 1
ATOM 663 C CA . GLN A 1 82 ? 8.957 0.929 -25.738 1.00 89.56 82 GLN A CA 1
ATOM 664 C C . GLN A 1 82 ? 7.721 0.897 -24.833 1.00 89.56 82 GLN A C 1
ATOM 666 O O . GLN A 1 82 ? 7.846 0.993 -23.609 1.00 89.56 82 GLN A O 1
ATOM 671 N N . GLN A 1 83 ? 6.539 0.688 -25.418 1.00 92.25 83 GLN A N 1
ATOM 672 C CA . GLN A 1 83 ? 5.286 0.580 -24.678 1.00 92.25 83 GLN A CA 1
ATOM 673 C C . GLN A 1 83 ? 5.257 -0.658 -23.773 1.00 92.25 83 GLN A C 1
ATOM 675 O O . GLN A 1 83 ? 4.824 -0.563 -22.621 1.00 92.25 83 GLN A O 1
ATOM 680 N N . ARG A 1 84 ? 5.756 -1.807 -24.250 1.00 94.19 84 ARG A N 1
ATOM 681 C CA . ARG A 1 84 ? 5.896 -3.031 -23.446 1.00 94.19 84 ARG A CA 1
ATOM 682 C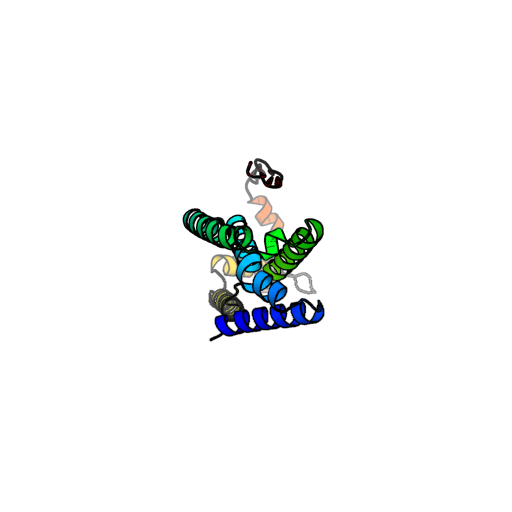 C . ARG A 1 84 ? 6.770 -2.781 -22.222 1.00 94.19 84 ARG A C 1
ATOM 684 O O . ARG A 1 84 ? 6.353 -3.090 -21.107 1.00 94.19 84 ARG A O 1
ATOM 691 N N . TRP A 1 85 ? 7.956 -2.203 -22.407 1.00 94.00 85 TRP A N 1
ATOM 692 C CA . TRP A 1 85 ? 8.883 -1.967 -21.299 1.00 94.00 85 TRP A CA 1
ATOM 693 C C . TRP A 1 85 ? 8.401 -0.882 -20.343 1.00 94.00 85 TRP A C 1
ATOM 695 O O . TRP A 1 85 ? 8.624 -0.986 -19.134 1.00 94.00 85 TRP A O 1
ATOM 705 N N . TRP A 1 86 ? 7.672 0.115 -20.842 1.00 93.81 86 TRP A N 1
ATOM 706 C CA . TRP A 1 86 ? 6.983 1.081 -19.995 1.00 93.81 86 TRP A CA 1
ATOM 707 C C . TRP A 1 86 ? 5.905 0.419 -19.121 1.00 93.81 86 TRP A C 1
ATOM 709 O O . TRP A 1 86 ? 5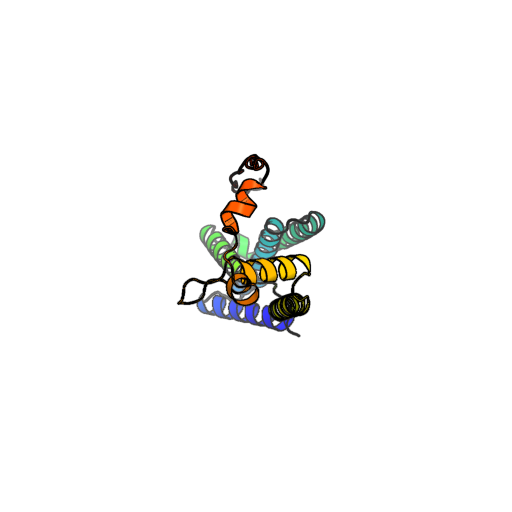.859 0.662 -17.909 1.00 93.81 86 TRP A O 1
ATOM 719 N N . ALA A 1 87 ? 5.071 -0.451 -19.700 1.00 94.19 87 ALA A N 1
ATOM 720 C CA . ALA A 1 87 ? 4.035 -1.177 -18.967 1.00 94.19 87 ALA A CA 1
ATOM 721 C C . ALA A 1 87 ? 4.652 -2.106 -17.909 1.00 94.19 87 ALA A C 1
ATOM 723 O O . ALA A 1 87 ? 4.296 -2.030 -16.732 1.00 94.19 87 ALA A O 1
ATOM 724 N N . TRP A 1 88 ? 5.661 -2.889 -18.298 1.00 96.12 88 TRP A N 1
ATOM 725 C CA . TRP A 1 88 ? 6.416 -3.755 -17.392 1.00 96.12 88 TRP A CA 1
ATOM 726 C C . TRP A 1 88 ? 7.038 -2.972 -16.223 1.00 96.12 88 TRP A C 1
ATOM 728 O O . TRP A 1 88 ? 6.882 -3.336 -15.055 1.00 96.12 88 TRP A O 1
ATOM 738 N N . SER A 1 89 ? 7.676 -1.834 -16.516 1.00 95.25 89 SER A N 1
ATOM 739 C CA . SER A 1 89 ? 8.289 -0.970 -15.498 1.00 95.25 89 SER A CA 1
ATOM 740 C C . SER A 1 89 ? 7.238 -0.403 -14.550 1.00 95.25 89 SER A C 1
ATOM 742 O O . SER A 1 89 ? 7.455 -0.342 -13.341 1.00 95.25 89 SER A O 1
ATOM 744 N N . THR A 1 90 ? 6.071 -0.033 -15.075 1.00 94.38 90 THR A N 1
ATOM 745 C CA . THR A 1 90 ? 4.941 0.457 -14.276 1.00 94.38 90 THR A CA 1
ATOM 746 C C . THR A 1 90 ? 4.455 -0.602 -13.293 1.00 94.38 90 THR A C 1
ATOM 748 O O . THR A 1 90 ? 4.234 -0.291 -12.120 1.00 94.38 90 THR A O 1
ATOM 751 N N . GLU A 1 91 ? 4.352 -1.860 -13.721 1.00 94.38 91 GLU A N 1
ATOM 752 C CA . GLU A 1 91 ? 4.012 -2.962 -12.823 1.00 94.38 91 GLU A CA 1
ATOM 753 C C . GLU A 1 91 ? 5.076 -3.193 -11.746 1.00 94.38 91 GLU A C 1
ATOM 755 O O . GLU A 1 91 ? 4.736 -3.346 -10.570 1.00 94.38 91 GLU A O 1
ATOM 760 N N . MET A 1 92 ? 6.360 -3.204 -12.116 1.00 94.25 92 MET A N 1
ATOM 761 C CA . MET A 1 92 ? 7.457 -3.417 -11.163 1.00 94.25 92 MET A CA 1
ATOM 762 C C . MET A 1 92 ? 7.539 -2.312 -10.115 1.00 94.25 92 MET A C 1
ATOM 764 O O . MET A 1 92 ? 7.705 -2.583 -8.923 1.00 94.25 92 MET A O 1
ATOM 768 N N . VAL A 1 93 ? 7.367 -1.062 -10.537 1.00 93.62 93 VAL A N 1
ATOM 769 C CA . VAL A 1 93 ? 7.328 0.090 -9.636 1.00 93.62 93 VAL A CA 1
ATOM 770 C C . VAL A 1 93 ? 6.079 0.045 -8.750 1.00 93.62 93 VAL A C 1
ATOM 772 O O . VAL A 1 93 ? 6.172 0.353 -7.563 1.00 93.62 93 VAL A O 1
ATOM 775 N N . ALA A 1 94 ? 4.925 -0.400 -9.256 1.00 90.06 94 ALA A N 1
ATOM 776 C CA . ALA A 1 94 ? 3.725 -0.564 -8.432 1.00 90.06 94 ALA A CA 1
ATOM 777 C C . ALA A 1 94 ? 3.914 -1.608 -7.315 1.00 90.06 94 ALA A C 1
ATOM 779 O O . ALA A 1 94 ? 3.364 -1.444 -6.224 1.00 90.06 94 ALA A O 1
ATOM 780 N N . LYS A 1 95 ? 4.728 -2.641 -7.571 1.00 90.00 95 LYS A N 1
ATOM 781 C CA . LYS A 1 95 ? 5.143 -3.665 -6.597 1.00 90.00 95 LYS A CA 1
ATOM 782 C C . LYS A 1 95 ? 6.208 -3.155 -5.612 1.00 90.00 95 LYS A C 1
ATOM 784 O O . LYS A 1 95 ? 6.402 -3.758 -4.556 1.00 90.00 95 LYS A O 1
ATOM 789 N N . PHE A 1 96 ? 6.879 -2.037 -5.909 1.00 87.38 96 PHE A N 1
ATOM 790 C CA . PHE A 1 96 ? 7.824 -1.416 -4.985 1.00 87.38 96 PHE A CA 1
ATOM 791 C C . PHE A 1 96 ? 7.090 -0.714 -3.844 1.00 87.38 96 PHE A C 1
ATOM 793 O O . PHE A 1 96 ? 6.522 0.373 -3.990 1.00 87.38 96 PHE A O 1
ATOM 800 N N . GLN A 1 97 ? 7.180 -1.303 -2.658 1.00 74.31 97 GLN A N 1
ATOM 801 C CA . GLN A 1 97 ? 6.663 -0.692 -1.450 1.00 74.31 97 GLN A CA 1
ATOM 802 C C . GLN A 1 97 ? 7.806 -0.071 -0.643 1.00 74.31 97 GLN A C 1
ATOM 804 O O . GLN A 1 97 ? 8.644 -0.758 -0.060 1.00 74.31 97 GLN A O 1
ATOM 809 N N . ARG A 1 98 ? 7.798 1.264 -0.532 1.00 71.12 98 ARG A N 1
ATOM 810 C CA . ARG A 1 98 ? 8.711 2.020 0.341 1.00 71.12 98 ARG A CA 1
ATOM 811 C C . ARG A 1 98 ? 8.281 1.900 1.810 1.00 71.12 98 ARG A C 1
ATOM 813 O O . ARG A 1 98 ? 8.094 2.907 2.487 1.00 71.12 98 ARG A O 1
ATOM 820 N N . THR A 1 99 ? 8.055 0.691 2.314 1.00 62.59 99 THR A N 1
ATOM 821 C CA . THR A 1 99 ? 7.671 0.501 3.716 1.00 62.59 99 THR A CA 1
ATOM 822 C C . THR A 1 99 ? 8.880 0.303 4.598 1.00 62.59 99 THR A C 1
ATOM 824 O O . THR A 1 99 ? 9.701 -0.588 4.397 1.00 62.59 99 THR A O 1
ATOM 827 N N . SER A 1 100 ? 8.896 1.059 5.685 1.00 54.47 100 SER A N 1
ATOM 828 C CA . SER A 1 100 ? 9.488 0.643 6.946 1.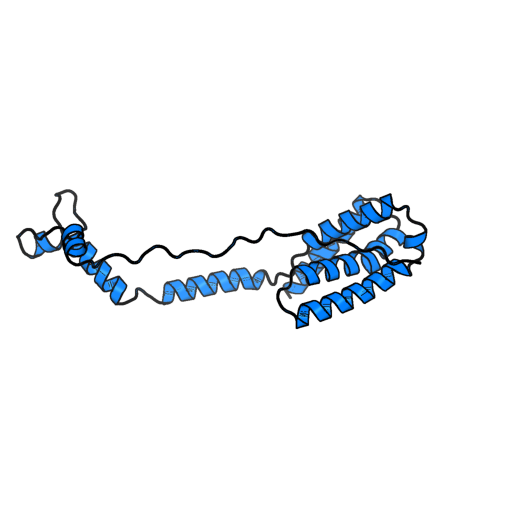00 54.47 100 SER A CA 1
ATOM 829 C C . SER A 1 100 ? 8.570 -0.385 7.628 1.00 54.47 100 SER A C 1
ATOM 831 O O . SER A 1 100 ? 8.128 -0.126 8.738 1.00 54.47 100 SER A O 1
ATOM 833 N N . SER A 1 101 ? 8.193 -1.498 6.984 1.00 55.25 101 SER A N 1
ATOM 834 C CA . SER A 1 101 ? 7.091 -2.375 7.455 1.00 55.25 101 SER A CA 1
ATOM 835 C C . SER A 1 101 ? 7.311 -2.930 8.870 1.00 55.25 101 SER A C 1
ATOM 837 O O . SER A 1 101 ? 6.359 -3.100 9.628 1.00 55.25 101 SER A O 1
ATOM 839 N N . ALA A 1 102 ? 8.572 -3.077 9.295 1.00 56.78 102 ALA A N 1
ATOM 840 C CA . ALA A 1 102 ? 8.935 -3.373 10.685 1.00 56.78 102 ALA A CA 1
ATOM 841 C C . ALA A 1 102 ? 8.393 -2.335 11.699 1.00 56.78 102 ALA A C 1
ATOM 843 O O . ALA A 1 102 ? 8.135 -2.651 12.857 1.00 56.78 102 ALA A O 1
ATOM 844 N N . VAL A 1 103 ? 8.206 -1.089 11.266 1.00 55.56 103 VAL A N 1
ATOM 845 C CA . VAL A 1 103 ? 7.653 0.017 12.053 1.00 55.56 103 VAL A CA 1
ATOM 846 C C . VAL A 1 103 ? 6.126 0.017 12.021 1.00 55.56 103 VAL A C 1
ATOM 848 O O . VAL A 1 103 ? 5.534 0.416 13.008 1.00 55.56 103 VAL A O 1
ATOM 851 N N . GLU A 1 104 ? 5.463 -0.468 10.967 1.00 66.31 104 GLU A N 1
ATOM 852 C CA . GLU A 1 104 ? 3.990 -0.558 10.941 1.00 66.31 104 GLU A CA 1
ATOM 853 C C . GLU A 1 104 ? 3.473 -1.612 11.925 1.00 66.31 104 GLU A C 1
ATOM 855 O O . GLU A 1 104 ? 2.563 -1.317 12.696 1.00 66.31 104 GLU A O 1
ATOM 860 N N . GLY A 1 105 ? 4.117 -2.784 12.000 1.00 70.25 105 GLY A N 1
ATOM 861 C CA . GLY A 1 105 ? 3.805 -3.788 13.025 1.00 70.25 105 GLY A CA 1
ATOM 862 C C . GLY A 1 105 ? 4.076 -3.277 14.445 1.00 70.25 105 GLY A C 1
ATOM 863 O O . GLY A 1 105 ? 3.237 -3.416 15.335 1.00 70.25 105 GLY A O 1
ATOM 864 N N . ARG A 1 106 ? 5.212 -2.595 14.652 1.00 72.94 106 ARG A N 1
ATOM 865 C CA . ARG A 1 106 ? 5.532 -1.948 15.934 1.00 72.94 106 ARG A CA 1
ATOM 866 C C . ARG A 1 106 ? 4.545 -0.831 16.282 1.00 72.94 106 ARG A C 1
ATOM 868 O O . ARG A 1 106 ? 4.138 -0.744 17.432 1.00 72.94 106 ARG A O 1
ATOM 875 N N . ASN A 1 107 ? 4.154 0.006 15.326 1.00 79.06 107 ASN A N 1
ATOM 876 C CA . ASN A 1 107 ? 3.194 1.090 15.529 1.00 79.06 107 ASN A CA 1
ATOM 877 C C . ASN A 1 107 ? 1.796 0.543 15.804 1.00 79.06 107 ASN A C 1
ATOM 879 O O . ASN A 1 107 ? 1.106 1.096 16.648 1.00 79.06 107 ASN A O 1
ATOM 883 N N . GLY A 1 108 ? 1.399 -0.546 15.142 1.00 80.81 108 GLY A N 1
ATOM 884 C CA . GLY A 1 108 ? 0.162 -1.263 15.438 1.00 80.81 108 GLY A CA 1
ATOM 885 C C . GLY A 1 108 ? 0.168 -1.819 16.861 1.00 80.81 108 GLY A C 1
ATOM 886 O O . GLY A 1 108 ? -0.748 -1.539 17.628 1.00 80.81 108 GLY A O 1
ATOM 887 N N . CYS A 1 109 ? 1.245 -2.507 17.251 1.00 82.31 109 CYS A N 1
ATOM 888 C CA . CYS A 1 109 ? 1.433 -3.013 18.612 1.00 82.31 109 CYS A CA 1
ATOM 889 C C . CYS A 1 109 ? 1.432 -1.881 19.655 1.00 82.31 109 CYS A C 1
ATOM 891 O O . CYS A 1 109 ? 0.723 -1.967 20.652 1.00 82.31 109 CYS A O 1
ATOM 893 N N . LEU A 1 110 ? 2.150 -0.780 19.410 1.00 84.94 110 LEU A N 1
ATOM 894 C CA . LEU A 1 110 ? 2.153 0.394 20.289 1.00 84.94 110 LEU A CA 1
ATOM 895 C C . LEU A 1 110 ? 0.778 1.062 20.356 1.00 84.94 110 LEU A C 1
ATOM 897 O O . LEU A 1 110 ? 0.340 1.430 21.439 1.00 84.94 110 LEU A O 1
ATOM 901 N N . ALA A 1 111 ? 0.075 1.208 19.233 1.00 84.38 111 ALA A N 1
ATOM 902 C CA . ALA A 1 111 ? -1.271 1.766 19.206 1.00 84.38 111 ALA A CA 1
ATOM 903 C C . ALA A 1 111 ? -2.247 0.895 20.005 1.00 84.38 111 ALA A C 1
ATOM 905 O O . ALA A 1 111 ?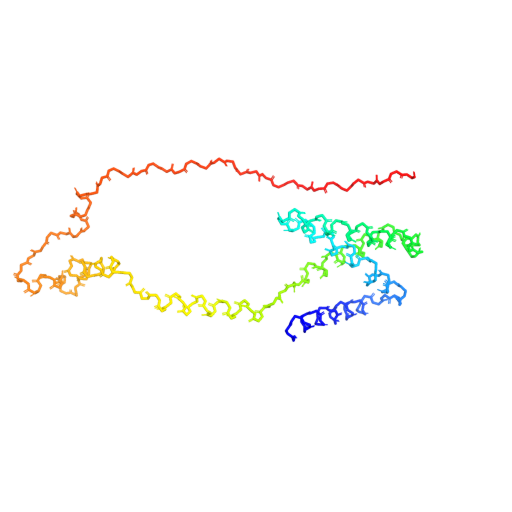 -3.034 1.433 20.782 1.00 84.38 111 ALA A O 1
ATOM 906 N N . GLN A 1 112 ? -2.152 -0.431 19.871 1.00 85.00 112 GLN A N 1
ATOM 907 C CA . GLN A 1 112 ? -2.932 -1.383 20.655 1.00 85.00 112 GLN A CA 1
ATOM 908 C C . GLN A 1 112 ? -2.578 -1.301 22.141 1.00 85.00 112 GLN A C 1
ATOM 910 O O . GLN A 1 112 ? -3.483 -1.193 22.958 1.00 85.00 112 GLN A O 1
ATOM 915 N N . LEU A 1 113 ? -1.290 -1.276 22.491 1.00 86.00 113 LEU A N 1
ATOM 916 C CA . LEU A 1 113 ? -0.815 -1.146 23.868 1.00 86.00 113 LEU A CA 1
ATOM 917 C C . LEU A 1 113 ? -1.306 0.158 24.508 1.00 86.00 113 LEU A C 1
ATOM 919 O O . LEU A 1 113 ? -1.868 0.146 25.596 1.00 86.00 113 LEU A O 1
ATOM 923 N N . HIS A 1 114 ? -1.162 1.288 23.817 1.00 83.50 114 HIS A N 1
ATOM 924 C CA . HIS A 1 114 ? -1.685 2.569 24.286 1.00 83.50 114 HIS A CA 1
ATOM 925 C C . HIS A 1 114 ? -3.213 2.574 24.360 1.00 83.50 114 HIS A C 1
ATOM 927 O O . HIS A 1 114 ? -3.778 3.248 25.215 1.00 83.50 114 HIS A O 1
ATOM 933 N N . HIS A 1 115 ? -3.906 1.862 23.471 1.00 81.56 115 HIS A N 1
ATOM 934 C CA . HIS A 1 115 ? -5.358 1.756 23.534 1.00 81.56 115 HIS A CA 1
ATOM 935 C C . HIS A 1 115 ? -5.817 0.933 24.740 1.00 81.56 115 HIS A C 1
ATOM 937 O O . HIS A 1 115 ? -6.695 1.395 25.465 1.00 81.56 115 HIS A O 1
ATOM 943 N N . THR A 1 116 ? -5.207 -0.227 24.989 1.00 80.56 116 THR A N 1
ATOM 944 C CA . THR A 1 116 ? -5.551 -1.100 26.120 1.00 80.56 116 THR A CA 1
ATOM 945 C C . THR A 1 116 ? -5.144 -0.492 27.463 1.00 80.56 116 THR A C 1
ATOM 947 O O . THR A 1 116 ? -5.866 -0.649 28.443 1.00 80.56 116 THR A O 1
ATOM 950 N N . GLN A 1 117 ? -4.041 0.263 27.515 1.00 79.00 117 GLN A N 1
ATOM 951 C CA . GLN A 1 117 ? -3.559 0.924 28.736 1.00 79.00 117 GLN A CA 1
ATOM 952 C C . GLN A 1 117 ? -4.332 2.191 29.127 1.00 79.00 117 GLN A C 1
ATOM 954 O O . GLN A 1 117 ? -4.208 2.638 30.264 1.00 79.00 117 GLN A O 1
ATOM 959 N N . ARG A 1 118 ? -5.137 2.783 28.233 1.00 80.88 118 ARG A N 1
ATOM 960 C CA . ARG A 1 118 ? -5.940 3.982 28.557 1.00 80.88 118 ARG A CA 1
ATOM 961 C C . ARG A 1 118 ? -7.056 3.720 29.573 1.00 80.88 118 ARG A C 1
ATOM 963 O O . ARG A 1 118 ? -7.582 4.677 30.132 1.00 80.88 118 ARG A O 1
ATOM 970 N N . GLY A 1 119 ? -7.391 2.454 29.827 1.00 82.94 119 GLY A N 1
ATOM 971 C CA . GLY A 1 119 ? -8.485 2.082 30.718 1.00 82.94 119 GLY A CA 1
ATOM 972 C C . GLY A 1 119 ? -9.858 2.465 30.161 1.00 82.94 119 GLY A C 1
ATOM 973 O O . GLY A 1 119 ? -9.993 2.941 29.033 1.00 82.94 119 GLY A O 1
ATOM 974 N N . ILE A 1 120 ? -10.894 2.219 30.960 1.00 85.19 120 ILE A N 1
ATOM 975 C CA . ILE A 1 120 ? -12.262 2.629 30.637 1.00 85.19 120 ILE A CA 1
ATOM 976 C C . ILE A 1 120 ? -12.449 4.049 31.163 1.00 85.19 120 ILE A C 1
ATOM 978 O O . ILE A 1 120 ? -12.233 4.306 32.348 1.00 85.19 120 ILE A O 1
ATOM 982 N N . ASP A 1 121 ? -12.859 4.959 30.284 1.00 88.75 121 ASP A N 1
ATOM 983 C CA . ASP A 1 121 ? -13.194 6.329 30.663 1.00 88.75 121 ASP A CA 1
ATOM 984 C C . ASP A 1 121 ? -14.256 6.343 31.792 1.00 88.75 121 ASP A C 1
ATOM 986 O O . ASP A 1 121 ? -15.214 5.564 31.729 1.00 88.75 121 ASP A O 1
ATOM 990 N N . PRO A 1 122 ? -14.138 7.211 32.817 1.00 91.31 122 PRO A N 1
ATOM 991 C CA . PRO A 1 122 ? -15.063 7.226 33.951 1.00 91.31 122 PRO A CA 1
ATOM 992 C C . PRO A 1 122 ? -16.544 7.354 33.572 1.00 91.31 122 PRO A C 1
ATOM 994 O O . PRO A 1 122 ? -17.389 6.735 34.223 1.00 91.31 122 PRO A O 1
ATOM 997 N N . LYS A 1 123 ? -16.879 8.102 32.510 1.00 93.19 123 LYS A N 1
ATOM 998 C CA . LYS A 1 123 ? -18.261 8.231 32.025 1.00 93.19 123 LYS A CA 1
ATOM 999 C C . LYS A 1 123 ? -18.739 6.914 31.423 1.00 93.19 123 LYS A C 1
ATOM 1001 O O . LYS A 1 123 ? -19.836 6.465 31.737 1.00 93.19 123 LYS A O 1
ATOM 1006 N N . THR A 1 124 ? -17.890 6.260 30.634 1.00 92.25 124 THR A N 1
ATOM 1007 C CA . THR A 1 124 ? -18.177 4.926 30.078 1.00 92.25 124 THR A CA 1
ATOM 1008 C C . THR A 1 124 ? -18.366 3.891 31.188 1.00 92.25 124 THR A C 1
ATOM 1010 O O . THR A 1 124 ? -19.319 3.113 31.161 1.00 92.25 124 THR A O 1
ATOM 1013 N N . LEU A 1 125 ? -17.508 3.918 32.212 1.00 94.19 125 LEU A N 1
ATOM 1014 C CA . LEU A 1 125 ? -17.626 3.035 33.370 1.00 94.19 125 LEU A CA 1
ATOM 1015 C C . LEU A 1 125 ? -18.942 3.270 34.124 1.00 94.19 125 LEU A C 1
ATOM 1017 O O . LEU A 1 125 ? -19.594 2.311 34.537 1.00 94.19 125 LEU A O 1
ATOM 1021 N N . GLN A 1 126 ? -19.356 4.529 34.282 1.00 95.19 126 GLN A N 1
ATOM 1022 C CA . GLN A 1 126 ? -20.641 4.869 34.887 1.00 95.19 126 GLN A CA 1
ATOM 1023 C C . GLN A 1 126 ? -21.817 4.352 34.048 1.00 95.19 126 GLN A C 1
ATOM 1025 O O . GLN A 1 126 ? -22.740 3.757 34.602 1.00 95.19 126 GLN A O 1
ATOM 1030 N N . THR A 1 127 ? -21.770 4.501 32.723 1.00 96.19 127 THR A N 1
ATOM 1031 C CA . THR A 1 127 ? -22.783 3.940 31.819 1.00 96.19 127 THR A CA 1
ATOM 1032 C C . THR A 1 127 ? -22.874 2.420 31.952 1.00 96.19 127 THR A C 1
ATOM 1034 O O . THR A 1 127 ? -23.972 1.890 32.098 1.00 96.19 127 THR A O 1
ATOM 1037 N N . PHE A 1 128 ? -21.746 1.705 32.001 1.00 96.19 128 PHE A N 1
ATOM 1038 C CA . PHE A 1 128 ? -21.750 0.253 32.213 1.00 96.19 128 PHE A CA 1
ATOM 1039 C C . PHE A 1 128 ? -22.324 -0.152 33.567 1.00 96.19 128 PHE A C 1
ATOM 1041 O O . PHE A 1 128 ? -23.059 -1.134 33.639 1.00 96.19 128 PHE A O 1
ATOM 1048 N N . LYS A 1 129 ? -22.056 0.616 34.630 1.00 95.94 129 LYS A N 1
ATOM 1049 C CA . LYS A 1 129 ? -22.704 0.392 35.929 1.00 95.94 129 LYS A CA 1
ATOM 1050 C C . LYS A 1 129 ? -24.221 0.536 35.828 1.00 95.94 129 LYS A C 1
ATOM 1052 O O . LYS A 1 129 ? -24.927 -0.281 36.409 1.00 95.94 129 LYS A O 1
ATOM 1057 N N . ILE A 1 130 ? -24.722 1.537 35.104 1.00 96.69 130 ILE A N 1
ATOM 1058 C CA . ILE A 1 130 ? -26.165 1.742 34.917 1.00 96.69 130 ILE A CA 1
ATOM 1059 C C . ILE A 1 130 ? -26.770 0.570 34.132 1.00 96.69 130 ILE A C 1
ATOM 1061 O O . ILE A 1 130 ? -27.704 -0.058 34.621 1.00 96.69 130 ILE A O 1
ATOM 1065 N N . ILE A 1 131 ? -26.194 0.212 32.980 1.00 97.00 131 ILE A N 1
ATOM 1066 C CA . ILE A 1 131 ? -26.665 -0.906 32.142 1.00 97.00 131 ILE A CA 1
ATOM 1067 C C . ILE A 1 131 ? -26.670 -2.220 32.935 1.00 97.00 131 ILE A C 1
ATOM 1069 O O . ILE A 1 131 ? -27.664 -2.943 32.949 1.00 97.00 131 ILE A O 1
ATOM 1073 N N . HIS A 1 132 ? -25.590 -2.509 33.664 1.00 95.75 132 HIS A N 1
ATOM 1074 C CA . HIS A 1 132 ? -25.502 -3.701 34.505 1.00 95.75 132 HIS A CA 1
ATOM 1075 C C . HIS A 1 132 ? -26.604 -3.760 35.568 1.00 95.75 132 HIS A C 1
ATOM 1077 O O . HIS A 1 132 ? -27.169 -4.824 35.816 1.00 95.75 132 HIS A O 1
ATOM 1083 N N . ASN A 1 133 ? -26.897 -2.629 36.212 1.00 96.88 133 ASN A N 1
ATOM 1084 C CA . ASN A 1 133 ? -27.857 -2.594 37.307 1.00 96.88 133 ASN A CA 1
ATOM 1085 C C . ASN A 1 133 ? -29.313 -2.612 36.836 1.00 96.88 133 ASN A C 1
ATOM 1087 O O . ASN A 1 133 ? -30.141 -3.234 37.503 1.00 96.88 133 ASN A O 1
ATOM 1091 N N . TYR A 1 134 ? -29.619 -1.960 35.712 1.00 96.62 134 TYR A N 1
ATOM 1092 C CA . TYR A 1 134 ? -30.996 -1.638 35.331 1.00 96.62 134 TYR A CA 1
ATOM 1093 C C . TYR A 1 134 ? -31.475 -2.256 34.012 1.00 96.62 134 TYR A C 1
ATOM 1095 O O . TYR A 1 134 ? -32.679 -2.265 33.789 1.00 96.62 134 TYR A O 1
ATOM 1103 N N . ASP A 1 135 ? -30.594 -2.809 33.174 1.00 96.75 135 ASP A N 1
ATOM 1104 C CA . ASP A 1 135 ? -30.974 -3.357 31.859 1.00 96.75 135 ASP A CA 1
ATOM 1105 C C . ASP A 1 135 ? -30.615 -4.839 31.699 1.00 96.75 135 ASP A C 1
ATOM 1107 O O . ASP A 1 135 ? -31.429 -5.636 31.234 1.00 96.75 135 ASP A O 1
ATOM 1111 N N . LEU A 1 136 ? -29.434 -5.258 32.170 1.00 95.75 136 LEU A N 1
ATOM 1112 C CA . LEU A 1 136 ? -29.040 -6.667 32.107 1.00 95.75 136 LEU A CA 1
ATOM 1113 C C . LEU A 1 136 ? -29.913 -7.537 33.023 1.00 95.75 136 LEU A C 1
ATOM 1115 O O . LEU A 1 136 ? -29.928 -7.382 34.249 1.00 95.75 136 LEU A O 1
ATOM 1119 N N . ARG A 1 137 ? -30.600 -8.506 32.409 1.00 95.56 137 ARG A N 1
ATOM 1120 C CA . ARG A 1 137 ? -31.486 -9.470 33.076 1.00 95.56 137 ARG A CA 1
ATOM 1121 C C . ARG A 1 137 ? -30.825 -10.840 33.165 1.00 95.56 137 ARG A C 1
ATOM 1123 O O . ARG A 1 137 ? -30.100 -11.262 32.264 1.00 95.56 137 ARG A O 1
ATOM 1130 N N . ARG A 1 138 ? -31.074 -11.546 34.266 1.00 93.75 138 ARG A N 1
ATOM 1131 C CA . ARG A 1 138 ? -30.691 -12.958 34.415 1.00 93.75 138 ARG A CA 1
ATOM 1132 C C . ARG A 1 138 ? -31.766 -13.844 33.764 1.00 93.75 138 ARG A C 1
ATOM 1134 O O . ARG A 1 138 ? -32.781 -13.354 33.282 1.00 93.75 138 ARG A O 1
ATOM 1141 N N . PHE A 1 139 ? -31.551 -15.156 33.764 1.00 94.94 139 PHE A N 1
ATOM 1142 C CA . PHE A 1 139 ? -32.516 -16.159 33.303 1.00 94.94 139 PHE A CA 1
ATOM 1143 C C . PHE A 1 139 ? -33.908 -16.043 33.957 1.00 94.94 139 PHE A C 1
ATOM 1145 O O . PHE A 1 139 ? -34.905 -16.343 33.316 1.00 94.94 139 PHE A O 1
ATOM 1152 N N . ASP A 1 140 ? -33.987 -15.575 35.206 1.00 94.69 140 ASP A N 1
ATOM 1153 C CA . ASP A 1 140 ? -35.246 -15.315 35.928 1.00 94.69 140 ASP A CA 1
ATOM 1154 C C . ASP A 1 140 ? -35.933 -13.994 35.522 1.00 94.69 140 ASP A C 1
ATOM 1156 O O . ASP A 1 140 ? -36.983 -13.646 36.056 1.00 94.69 140 ASP A O 1
ATOM 1160 N N . GLY A 1 141 ? -35.347 -13.246 34.584 1.00 94.06 141 GLY A N 1
ATOM 1161 C CA . GLY A 1 141 ? -35.865 -11.977 34.090 1.00 94.06 141 GLY A CA 1
ATOM 1162 C C . GLY A 1 141 ? -35.567 -10.766 34.976 1.00 94.06 141 GLY A C 1
ATOM 1163 O O . GLY A 1 141 ? -35.888 -9.653 34.560 1.00 94.06 141 GLY A O 1
ATOM 1164 N N . THR A 1 142 ? -34.934 -10.924 36.147 1.00 95.69 142 THR A N 1
ATOM 1165 C CA . THR A 1 142 ? -34.707 -9.795 37.065 1.00 95.69 142 THR A CA 1
ATOM 1166 C C . THR A 1 142 ? -33.366 -9.098 36.825 1.00 95.69 142 THR A C 1
ATOM 1168 O O . THR A 1 142 ? -32.357 -9.723 36.460 1.00 95.69 142 THR A O 1
ATOM 1171 N N . THR A 1 143 ? -33.322 -7.790 37.087 1.00 97.81 143 THR A N 1
ATOM 1172 C CA . THR A 1 143 ? -32.083 -6.994 37.030 1.00 97.81 143 THR A CA 1
ATOM 1173 C C . THR A 1 143 ? -31.310 -7.054 38.353 1.00 97.81 143 THR A C 1
ATOM 1175 O O . THR A 1 143 ? -31.819 -7.531 39.375 1.00 97.81 143 THR A O 1
ATOM 1178 N N . ALA A 1 144 ? -30.050 -6.603 38.359 1.00 97.12 144 ALA A N 1
ATOM 1179 C CA . ALA A 1 144 ? -29.248 -6.588 39.585 1.00 97.12 144 ALA A CA 1
ATOM 1180 C C . ALA A 1 144 ? -29.801 -5.608 40.634 1.00 97.12 144 ALA A C 1
ATOM 1182 O O . ALA A 1 144 ? -29.879 -5.976 41.807 1.00 97.12 144 ALA A O 1
ATOM 1183 N N . ALA A 1 145 ? -30.270 -4.425 40.219 1.00 97.38 145 ALA A N 1
ATOM 1184 C CA . ALA A 1 145 ? -30.898 -3.463 41.121 1.00 97.38 145 ALA A CA 1
ATOM 1185 C C . ALA A 1 145 ? -32.171 -4.034 41.762 1.00 97.38 145 ALA A C 1
ATOM 1187 O O . ALA A 1 145 ? -32.356 -3.916 42.969 1.00 97.38 145 ALA A O 1
ATOM 1188 N N . GLN A 1 146 ? -33.010 -4.731 40.991 1.00 97.38 146 GLN A N 1
ATOM 1189 C CA . GLN A 1 146 ? -34.233 -5.342 41.523 1.00 97.38 146 GLN A CA 1
ATOM 1190 C C . GLN A 1 146 ? -33.949 -6.347 42.641 1.00 97.38 146 GLN A C 1
ATOM 1192 O O . GLN A 1 146 ? -34.643 -6.361 43.652 1.00 97.38 146 GLN A O 1
ATOM 1197 N N . ARG A 1 147 ? -32.899 -7.165 42.489 1.00 96.75 147 ARG A N 1
ATOM 1198 C CA . ARG A 1 147 ? -32.490 -8.125 43.527 1.00 96.75 147 ARG A CA 1
ATOM 1199 C C . ARG A 1 147 ? -31.906 -7.441 44.757 1.00 96.75 147 ARG A C 1
ATOM 1201 O O . ARG A 1 147 ? -32.114 -7.925 45.862 1.00 96.75 147 ARG A O 1
ATOM 1208 N N . LEU A 1 148 ? -31.174 -6.345 44.563 1.00 97.38 148 LEU A N 1
ATOM 1209 C CA . LEU A 1 148 ? -30.558 -5.602 45.658 1.00 97.38 148 LEU A CA 1
ATOM 1210 C C . LEU A 1 148 ? -31.595 -4.840 46.497 1.00 97.38 148 LEU A C 1
ATOM 1212 O O . LEU A 1 148 ? -31.491 -4.830 47.718 1.00 97.38 148 LEU A O 1
ATOM 1216 N N . PHE A 1 149 ? -32.582 -4.214 45.850 1.00 97.06 149 PHE A N 1
ATOM 1217 C CA . PHE A 1 149 ? -33.564 -3.344 46.510 1.00 97.06 149 PHE A CA 1
ATOM 1218 C C . PHE A 1 149 ? -34.924 -4.010 46.767 1.00 97.06 149 PHE A C 1
ATOM 1220 O O . PHE A 1 149 ? -35.747 -3.459 47.491 1.00 97.06 149 PHE A O 1
ATOM 1227 N N . GLY A 1 150 ? -35.173 -5.195 46.204 1.00 95.94 150 GLY A N 1
ATOM 1228 C CA . GLY A 1 150 ? -36.380 -5.983 46.465 1.00 95.94 150 GLY A CA 1
ATOM 1229 C C . GLY A 1 150 ? -37.645 -5.492 45.753 1.00 95.94 150 GLY A C 1
ATOM 1230 O O . GLY A 1 150 ? -38.739 -5.924 46.105 1.00 95.94 150 GLY A O 1
ATOM 1231 N N . HIS A 1 151 ? -37.525 -4.606 44.762 1.00 95.88 151 HIS A N 1
ATOM 1232 C CA . HIS A 1 151 ? -38.659 -4.089 43.992 1.00 95.88 151 HIS A CA 1
ATOM 1233 C C . HIS A 1 151 ? -38.280 -3.828 42.521 1.00 95.88 151 HIS A C 1
ATOM 1235 O O . HIS A 1 151 ? -37.097 -3.646 42.215 1.00 95.88 151 HIS A O 1
ATOM 1241 N N . PRO A 1 152 ? -39.252 -3.808 41.586 1.00 94.19 152 PRO A N 1
ATOM 1242 C CA . PRO A 1 152 ? -39.002 -3.462 40.189 1.00 94.19 152 PRO A CA 1
ATOM 1243 C C . PRO A 1 152 ? -38.549 -2.002 40.025 1.00 94.19 152 PRO A C 1
ATOM 1245 O O . PRO A 1 152 ? -38.840 -1.143 40.858 1.00 94.19 152 PRO A O 1
ATOM 1248 N N . PHE A 1 153 ? -37.864 -1.732 38.917 1.00 94.94 153 PHE A N 1
ATOM 1249 C CA . PHE A 1 153 ? -37.492 -0.394 38.453 1.00 94.94 153 PHE A CA 1
ATOM 1250 C C . PHE A 1 153 ? -38.072 -0.178 37.048 1.00 94.94 153 PHE A C 1
ATOM 1252 O O . PHE A 1 153 ? -38.335 -1.174 36.364 1.00 94.94 153 PHE A O 1
ATOM 1259 N N . PRO A 1 154 ? -38.270 1.081 36.616 1.00 93.62 154 PRO A N 1
ATOM 1260 C CA . PRO A 1 154 ? -38.651 1.393 35.242 1.00 93.62 154 PRO A CA 1
ATOM 1261 C C . PRO A 1 154 ? -37.659 0.821 34.226 1.00 93.62 154 PRO A C 1
ATOM 1263 O O . PRO A 1 154 ? -36.478 0.643 34.533 1.00 93.62 154 PRO A O 1
ATOM 1266 N N . ASP A 1 155 ? -38.138 0.564 33.010 1.00 94.12 155 ASP A N 1
ATOM 1267 C CA . ASP A 1 155 ? -37.277 0.130 31.914 1.00 94.12 155 ASP A CA 1
ATOM 1268 C C . ASP A 1 155 ? -36.241 1.215 31.579 1.00 94.12 155 ASP A C 1
ATOM 1270 O O . ASP A 1 155 ? -36.581 2.400 31.459 1.00 94.12 155 ASP A O 1
ATOM 1274 N N . LEU A 1 156 ? -34.966 0.821 31.478 1.00 95.00 156 LEU A N 1
ATOM 1275 C CA . LEU A 1 156 ? -33.870 1.769 31.293 1.00 95.00 156 LEU A CA 1
ATOM 1276 C C . LEU A 1 156 ? -33.979 2.492 29.949 1.00 95.00 156 LEU A C 1
ATOM 1278 O O . LEU A 1 156 ? -33.770 3.704 29.904 1.00 95.00 156 LEU A O 1
ATOM 1282 N N . PHE A 1 157 ? -34.289 1.767 28.872 1.00 94.19 157 PHE A N 1
ATOM 1283 C CA . PHE A 1 157 ? -34.354 2.339 27.532 1.00 94.19 157 PHE A CA 1
ATOM 1284 C C . PHE A 1 157 ? -35.483 3.363 27.444 1.00 94.19 157 PHE A C 1
ATOM 1286 O O . PHE A 1 157 ? -35.235 4.500 27.046 1.00 94.19 157 PHE A O 1
ATOM 1293 N N . GLU A 1 158 ? -36.678 3.001 27.911 1.00 95.31 158 GLU A N 1
ATOM 1294 C CA . GLU A 1 158 ? -37.827 3.915 27.927 1.00 95.31 158 GLU A CA 1
ATOM 1295 C C . GLU A 1 158 ? -37.558 5.158 28.785 1.00 95.31 158 GLU A C 1
ATOM 1297 O O . GLU A 1 158 ? -37.874 6.284 28.398 1.00 95.31 158 GLU A O 1
ATOM 1302 N N . SER A 1 159 ? -36.897 4.980 29.933 1.00 93.88 159 SER A N 1
ATOM 1303 C CA . SER A 1 159 ? -36.544 6.091 30.824 1.00 93.88 159 SER A CA 1
ATOM 1304 C C . SER A 1 159 ? -35.556 7.066 30.185 1.00 93.88 159 SER A C 1
ATOM 1306 O O . SER A 1 159 ? -35.655 8.273 30.411 1.00 93.88 159 SER A O 1
ATOM 1308 N N . VAL A 1 160 ? -34.592 6.554 29.411 1.00 93.50 160 VAL A N 1
ATOM 1309 C CA . VAL A 1 160 ? -33.635 7.379 28.664 1.00 93.50 160 VAL A CA 1
ATOM 1310 C C . VAL A 1 160 ? -34.334 8.070 27.501 1.00 93.50 160 VAL A C 1
ATOM 1312 O O . VAL A 1 160 ? -34.154 9.271 27.329 1.00 93.50 160 VAL A O 1
ATOM 1315 N N . LEU A 1 161 ? -35.164 7.349 26.745 1.00 93.12 161 LEU A N 1
ATOM 1316 C CA . LEU A 1 161 ? -35.893 7.890 25.601 1.00 93.12 161 LEU A CA 1
ATOM 1317 C C . LEU A 1 161 ? -36.805 9.054 26.008 1.00 93.12 161 LEU A C 1
ATOM 1319 O O . LEU A 1 161 ? -36.824 10.076 25.331 1.00 93.12 161 LEU A O 1
ATOM 1323 N N . ALA A 1 162 ? -37.484 8.945 27.152 1.00 92.88 162 ALA A N 1
ATOM 1324 C CA . ALA A 1 162 ? -38.318 10.013 27.703 1.00 92.88 162 ALA A CA 1
ATOM 1325 C C . ALA A 1 162 ? -37.538 11.289 28.089 1.00 92.88 162 ALA A C 1
ATOM 1327 O O . ALA A 1 162 ? -38.142 12.345 28.259 1.00 92.88 162 ALA A O 1
ATOM 1328 N N . GLN A 1 163 ? -36.214 11.196 28.251 1.00 91.75 163 GLN A N 1
ATOM 1329 C CA . GLN A 1 163 ? -35.321 12.309 28.602 1.00 91.75 163 GLN A CA 1
ATOM 1330 C C . GLN A 1 163 ? -34.468 12.789 27.418 1.00 91.75 163 GLN A C 1
ATOM 1332 O O . GLN A 1 163 ? -33.696 13.734 27.571 1.00 91.75 163 GLN A O 1
ATOM 1337 N N . MET A 1 164 ? -34.547 12.125 26.262 1.00 90.75 164 MET A N 1
ATOM 1338 C CA . MET A 1 164 ? -33.788 12.514 25.078 1.00 90.75 164 MET A CA 1
ATOM 1339 C C . MET A 1 164 ? -34.480 13.670 24.353 1.00 90.75 164 MET A C 1
ATOM 1341 O O . MET A 1 164 ? -35.637 13.564 23.955 1.00 90.75 164 MET A O 1
ATOM 1345 N N . ASP A 1 165 ? -33.733 14.752 24.135 1.00 87.75 165 ASP A N 1
ATOM 1346 C CA . ASP A 1 165 ? -34.153 15.862 23.280 1.00 87.75 165 ASP A CA 1
ATOM 1347 C C . ASP A 1 165 ? -34.201 15.458 21.791 1.00 87.75 165 ASP A C 1
ATOM 1349 O O . ASP A 1 165 ? -33.718 14.397 21.379 1.00 87.75 165 ASP A O 1
ATOM 1353 N N . GLU A 1 166 ? -34.757 16.339 20.957 1.00 87.44 166 GLU A N 1
ATOM 1354 C CA . GLU A 1 166 ? -34.881 16.137 19.512 1.00 87.44 166 GLU A CA 1
ATOM 1355 C C . GLU A 1 166 ? -33.510 15.883 18.842 1.00 87.44 166 GLU A C 1
ATOM 1357 O O . GLU A 1 166 ? -32.538 16.619 19.041 1.00 87.44 166 GLU A O 1
ATOM 1362 N N . LEU A 1 167 ? -33.413 14.815 18.038 1.00 85.69 167 LEU A N 1
ATOM 1363 C CA . LEU A 1 167 ? -32.155 14.411 17.405 1.00 85.69 167 LEU A CA 1
ATOM 1364 C C . LEU A 1 167 ? -31.731 15.400 16.301 1.00 85.69 167 LEU A C 1
ATOM 1366 O O . LEU A 1 167 ? -32.560 15.825 15.492 1.00 85.69 167 LEU A O 1
ATOM 1370 N N . PRO A 1 168 ? -30.430 15.725 16.181 1.00 83.94 168 PRO A N 1
ATOM 1371 C CA . PRO A 1 168 ? -29.948 16.628 15.142 1.00 83.94 168 PRO A CA 1
ATOM 1372 C C . PRO A 1 168 ? -30.130 16.034 13.737 1.00 83.94 168 PRO A C 1
ATOM 1374 O O 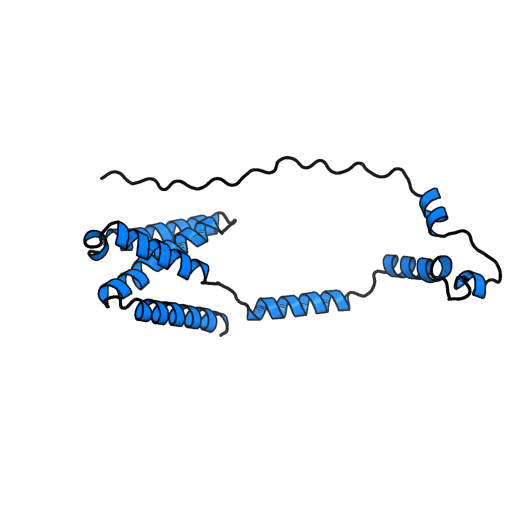. PRO A 1 168 ? -29.961 14.833 13.517 1.00 83.94 168 PRO A O 1
ATOM 1377 N N . GLN A 1 169 ? -30.407 16.893 12.750 1.00 82.12 169 GLN A N 1
ATOM 1378 C CA . GLN A 1 169 ? -30.563 16.463 11.358 1.00 82.12 169 GLN A CA 1
ATOM 1379 C C . GLN A 1 169 ? -29.263 15.915 10.748 1.00 82.12 169 GLN A C 1
ATOM 1381 O O . GLN A 1 169 ? -28.153 16.353 11.063 1.00 82.12 169 GLN A O 1
ATOM 1386 N N . ALA A 1 170 ? -29.415 14.977 9.806 1.00 82.25 170 ALA A N 1
ATOM 1387 C CA . ALA A 1 170 ? -28.304 14.351 9.101 1.00 82.25 170 ALA A CA 1
ATOM 1388 C C . ALA A 1 170 ? -27.408 15.379 8.382 1.00 82.25 170 ALA A C 1
ATOM 1390 O O . ALA A 1 170 ? -27.873 16.311 7.718 1.00 82.25 170 ALA A O 1
ATOM 1391 N N . ARG A 1 171 ? -26.089 15.174 8.472 1.00 75.44 171 ARG A N 1
ATOM 1392 C CA . ARG A 1 171 ? -25.088 16.028 7.819 1.00 75.44 171 ARG A CA 1
ATOM 1393 C C . ARG A 1 171 ? -25.214 15.932 6.292 1.00 75.44 171 ARG A C 1
ATOM 1395 O O . ARG A 1 171 ? -25.033 14.862 5.719 1.00 75.44 171 ARG A O 1
ATOM 1402 N N . ARG A 1 172 ? -25.433 17.066 5.616 1.00 76.88 172 ARG A N 1
ATOM 1403 C CA . ARG A 1 172 ? -25.427 17.149 4.143 1.00 76.88 172 ARG A CA 1
ATOM 1404 C C . ARG A 1 172 ? -23.988 17.122 3.612 1.00 76.88 172 ARG A C 1
ATOM 1406 O O . ARG A 1 172 ? -23.206 18.024 3.910 1.00 76.88 172 ARG A O 1
ATOM 1413 N N . TYR A 1 173 ? -23.638 16.112 2.818 1.00 63.84 173 TYR A N 1
ATOM 1414 C CA . TYR A 1 173 ? -22.342 16.041 2.135 1.00 63.84 173 TYR A CA 1
ATOM 1415 C C . TYR A 1 173 ? -22.373 16.835 0.821 1.00 63.84 173 TYR A C 1
ATOM 1417 O O . TYR A 1 173 ? -23.267 16.649 0.001 1.00 63.84 173 TYR A O 1
ATOM 1425 N N . LYS A 1 174 ? -21.382 17.712 0.607 1.00 62.50 174 LYS A N 1
ATOM 1426 C CA . LYS A 1 174 ? -21.158 18.398 -0.675 1.00 62.50 174 LYS A CA 1
ATOM 1427 C C . LYS A 1 174 ? -20.185 17.574 -1.536 1.00 62.50 174 LYS A C 1
ATOM 1429 O O . LYS A 1 174 ? -19.014 17.493 -1.191 1.00 62.50 174 LYS A O 1
ATOM 1434 N N . ASN A 1 175 ? -20.693 17.046 -2.652 1.00 56.88 175 ASN A N 1
ATOM 1435 C CA . ASN A 1 175 ? -19.999 16.629 -3.885 1.00 56.88 175 ASN A CA 1
ATOM 1436 C C . ASN A 1 175 ? -18.962 15.481 -3.809 1.00 56.88 175 ASN A C 1
ATOM 1438 O O . ASN A 1 175 ? -17.883 15.619 -3.240 1.00 56.88 175 ASN A O 1
ATOM 1442 N N . LEU A 1 176 ? -19.249 14.378 -4.513 1.00 51.50 176 LEU A N 1
ATOM 1443 C CA . LEU A 1 176 ? -18.272 13.360 -4.924 1.00 51.50 176 LEU A CA 1
ATOM 1444 C C . LEU A 1 176 ? -17.724 13.747 -6.308 1.00 51.50 176 LEU A C 1
ATOM 1446 O O . LEU A 1 176 ? -18.405 13.568 -7.313 1.00 51.50 176 LEU A O 1
ATOM 1450 N N . THR A 1 177 ? -16.515 14.303 -6.376 1.00 55.75 177 THR A N 1
ATOM 1451 C CA . THR A 1 177 ? -15.845 14.578 -7.659 1.00 55.75 177 THR A CA 1
ATOM 1452 C C . THR A 1 177 ? -15.247 13.281 -8.213 1.00 55.75 177 THR A C 1
ATOM 1454 O O . THR A 1 177 ? -14.443 12.641 -7.535 1.00 55.75 177 THR A O 1
ATOM 1457 N N . GLN A 1 178 ? -15.627 12.884 -9.432 1.00 52.03 178 GLN A N 1
ATOM 1458 C CA . GLN A 1 178 ? -15.038 11.727 -10.119 1.00 52.03 178 GLN A CA 1
ATOM 1459 C C . GLN A 1 178 ? -13.579 12.003 -10.544 1.00 52.03 178 GLN A C 1
ATOM 1461 O O . GLN A 1 178 ? -13.265 13.126 -10.944 1.00 52.03 178 GLN A O 1
ATOM 1466 N N . PRO A 1 179 ? -12.675 11.007 -10.478 1.00 46.41 179 PRO A N 1
ATOM 1467 C CA . PRO A 1 179 ? -11.282 11.167 -10.893 1.00 46.41 179 PRO A CA 1
ATOM 1468 C C . PRO A 1 179 ? -11.133 11.174 -12.428 1.00 46.41 179 PRO A C 1
ATOM 1470 O O . PRO A 1 179 ? -11.639 10.284 -13.105 1.00 46.41 179 PRO A O 1
ATOM 1473 N N . GLN A 1 180 ? -10.401 12.154 -12.974 1.00 50.50 180 GLN A N 1
ATOM 1474 C CA . GLN A 1 180 ? -10.013 12.229 -14.394 1.00 50.50 180 GLN A CA 1
ATOM 1475 C C . GLN A 1 180 ? -8.612 11.644 -14.642 1.00 50.50 180 GLN A C 1
ATOM 1477 O O . GLN A 1 180 ? -7.711 11.807 -13.817 1.00 50.50 180 GLN A O 1
ATOM 1482 N N . MET A 1 181 ? -8.419 11.012 -15.808 1.00 35.69 181 MET A N 1
ATOM 1483 C CA . MET A 1 181 ? -7.103 10.578 -16.299 1.00 35.69 181 MET A CA 1
ATOM 1484 C C . MET A 1 181 ? -6.238 11.772 -16.746 1.00 35.69 181 MET A C 1
ATOM 1486 O O . MET A 1 181 ? -6.752 12.659 -17.428 1.00 35.69 181 MET A O 1
ATOM 1490 N N . PRO A 1 182 ? -4.926 11.7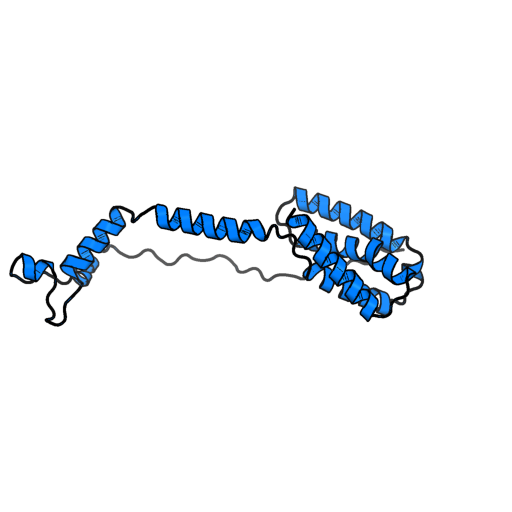88 -16.442 1.00 51.25 182 PRO A N 1
ATOM 1491 C CA . PRO A 1 182 ? -4.001 12.767 -17.003 1.00 51.25 182 PRO A CA 1
ATOM 1492 C C . PRO A 1 182 ? -3.573 12.387 -18.431 1.00 51.25 182 PRO A C 1
ATOM 1494 O O . PRO A 1 182 ? -3.104 11.278 -18.677 1.00 51.25 182 PRO A O 1
ATOM 1497 N N . THR A 1 183 ? -3.700 13.330 -19.364 1.00 53.09 183 THR A N 1
ATOM 1498 C CA . THR A 1 183 ? -3.226 13.225 -20.752 1.00 53.09 183 THR A CA 1
ATOM 1499 C C . THR A 1 183 ? -1.719 13.461 -20.853 1.00 53.09 183 THR A C 1
ATOM 1501 O O . THR A 1 183 ? -1.202 14.446 -20.325 1.00 53.09 183 THR A O 1
ATOM 1504 N N . LEU A 1 184 ? -1.015 12.578 -21.566 1.00 42.06 184 LEU A N 1
ATOM 1505 C CA . LEU A 1 184 ? 0.390 12.760 -21.933 1.00 42.06 184 LEU A CA 1
ATOM 1506 C C . LEU A 1 184 ? 0.462 13.611 -23.207 1.00 42.06 184 LEU A C 1
ATOM 1508 O O . LEU A 1 184 ? -0.014 13.193 -24.259 1.00 42.06 184 LEU A O 1
ATOM 1512 N N . HIS A 1 185 ? 1.033 14.811 -23.114 1.00 44.47 185 HIS A N 1
ATOM 1513 C CA . HIS A 1 185 ? 1.323 15.623 -24.294 1.00 44.47 185 HIS A CA 1
ATOM 1514 C C . HIS A 1 185 ? 2.620 15.144 -24.949 1.00 44.47 185 HIS A C 1
ATOM 1516 O O . HIS A 1 185 ? 3.665 15.098 -24.301 1.00 44.47 185 HIS A O 1
ATOM 1522 N N . SER A 1 186 ? 2.551 14.820 -26.240 1.00 44.50 186 SER A N 1
ATOM 1523 C CA . SER A 1 186 ? 3.720 14.674 -27.104 1.00 44.50 186 SER A CA 1
ATOM 1524 C C . SER A 1 186 ? 4.395 16.035 -27.274 1.00 44.50 186 SER A C 1
ATOM 1526 O O . SER A 1 186 ? 3.741 17.007 -27.660 1.00 44.50 186 SER A O 1
ATOM 1528 N N . VAL A 1 187 ? 5.691 16.112 -26.977 1.00 36.19 187 VAL A N 1
ATOM 1529 C CA . VAL A 1 187 ? 6.503 17.302 -27.261 1.00 36.19 187 VAL A CA 1
ATOM 1530 C C . VAL A 1 187 ? 6.714 17.388 -28.785 1.00 36.19 187 VAL A C 1
ATOM 1532 O O . VAL A 1 187 ? 7.012 16.353 -29.384 1.00 36.19 187 VAL A O 1
ATOM 1535 N N . PRO A 1 188 ? 6.523 18.554 -29.434 1.00 37.72 188 PRO A N 1
ATOM 1536 C CA . PRO A 1 188 ? 6.835 18.730 -30.855 1.00 37.72 188 PRO A CA 1
ATOM 1537 C C . PRO A 1 188 ? 8.356 18.671 -31.111 1.00 37.72 188 PRO A C 1
ATOM 1539 O O . PRO A 1 188 ? 9.114 18.845 -30.156 1.00 37.72 188 PRO A O 1
ATOM 1542 N N . PRO A 1 189 ? 8.788 18.422 -32.363 1.00 46.88 189 PRO A N 1
ATOM 1543 C CA . PRO A 1 189 ? 10.190 18.184 -32.723 1.00 46.88 189 PRO A CA 1
ATOM 1544 C C . PRO A 1 189 ? 11.128 19.361 -32.430 1.00 46.88 189 PRO A C 1
ATOM 1546 O O . PRO A 1 189 ? 10.666 20.525 -32.476 1.00 46.88 189 PRO A O 1
#

pLDDT: mean 85.33, std 14.57, range [35.69, 97.81]

Secondary structure (DSSP, 8-state):
-HHHHHHHHHHHHHHHHHHHTT--HHHHHHIIIIIHHHHHHHHHHHH---HHHHHHHHHHHHHHHHHHHH-HHHHHS-HHHHHHHHHHHHHHHHH-----HHHHHHHHHHHHHHHHHT---HHHHHHHHHHHHHT-B-TTS-BHHHHHHSS----HHHHHHTTPPPPPPPPPP---PPPPPPP-PPPP-

Sequence (189 aa):
PAISMGINAWWRWVLEALEAESVSSDLGAWIIESMLPWVYWTQQGQRTKHPQRRARYQQAAQRAYASVTTHSLTHTLSPDEQQRWWAWSTEMVAKFQRTSSAVEGRNGCLAQLHHTQRGIDPKTLQTFKIIHNYDLRRFDGTTAAQRLFGHPFPDLFESVLAQMDELPQARRYKNLTQPQMPTLHSVPP

Organism: NCBI:txid1574623

Radius of gyration: 30.87 Å; chains: 1; bounding box: 61×37×79 Å

InterPro domains:
  IPR045650 Protein of unknown function DUF6399 [PF19936] (32-174)